Protein AF-A0A9D6Y323-F1 (afdb_monomer_lite)

Structure (mmCIF, N/CA/C/O backbone):
data_AF-A0A9D6Y323-F1
#
_entry.id   AF-A0A9D6Y323-F1
#
loop_
_atom_site.group_PDB
_atom_site.id
_atom_site.type_symbol
_atom_site.label_atom_id
_atom_site.label_alt_id
_atom_site.label_comp_id
_atom_site.label_asym_id
_atom_site.label_entity_id
_atom_site.label_seq_id
_atom_site.pdbx_PDB_ins_code
_atom_site.Cartn_x
_atom_site.Cartn_y
_atom_site.Cartn_z
_atom_site.occupancy
_atom_site.B_iso_or_equiv
_atom_site.auth_seq_id
_atom_site.auth_comp_id
_atom_site.auth_asym_id
_atom_site.auth_atom_id
_atom_site.pdbx_PDB_model_num
ATOM 1 N N . MET A 1 1 ? 22.301 11.863 -28.557 1.00 25.75 1 MET A N 1
ATOM 2 C CA . MET A 1 1 ? 21.795 11.618 -27.190 1.00 25.75 1 MET A CA 1
ATOM 3 C C . MET A 1 1 ? 20.327 11.286 -27.378 1.00 25.75 1 MET A C 1
ATOM 5 O O . MET A 1 1 ? 19.651 12.068 -28.030 1.00 25.75 1 MET A O 1
ATOM 9 N N . VAL A 1 2 ? 19.907 10.068 -27.040 1.00 24.12 2 VAL A N 1
ATOM 10 C CA . VAL A 1 2 ? 18.527 9.600 -27.244 1.00 24.12 2 VAL A CA 1
ATOM 11 C C . VAL A 1 2 ? 17.769 9.943 -25.969 1.00 24.12 2 VAL A C 1
ATOM 13 O O . VAL A 1 2 ? 18.097 9.396 -24.920 1.00 24.12 2 VAL A O 1
ATOM 16 N N . ASP A 1 3 ? 16.819 10.871 -26.052 1.00 24.31 3 ASP A N 1
ATOM 17 C CA . ASP A 1 3 ? 15.990 11.269 -24.916 1.00 24.31 3 ASP A CA 1
ATOM 18 C C . ASP A 1 3 ? 14.671 10.490 -24.970 1.00 24.31 3 ASP A C 1
ATOM 20 O O . ASP A 1 3 ? 13.847 10.680 -25.864 1.00 24.31 3 ASP A O 1
ATOM 24 N N . ALA A 1 4 ? 14.480 9.583 -24.014 1.00 27.77 4 ALA A N 1
ATOM 25 C CA . ALA A 1 4 ? 13.200 8.938 -23.756 1.00 27.77 4 ALA A CA 1
ATOM 26 C C . ALA A 1 4 ? 12.435 9.789 -22.732 1.00 27.77 4 ALA A C 1
ATOM 28 O O . ALA A 1 4 ? 12.880 9.945 -21.595 1.00 27.77 4 ALA A O 1
ATOM 29 N N . ILE A 1 5 ? 11.303 10.369 -23.133 1.00 28.22 5 ILE A N 1
ATOM 30 C CA . ILE A 1 5 ? 10.438 11.165 -22.252 1.00 28.22 5 ILE A CA 1
ATOM 31 C C . ILE A 1 5 ? 9.246 10.298 -21.861 1.00 28.22 5 ILE A C 1
ATOM 33 O O . ILE A 1 5 ? 8.573 9.726 -22.710 1.00 28.22 5 ILE A O 1
ATOM 37 N N . LEU A 1 6 ? 8.985 10.175 -20.563 1.00 30.20 6 LEU A N 1
ATOM 38 C CA . LEU A 1 6 ? 8.027 9.213 -20.029 1.00 30.20 6 LEU A CA 1
ATOM 39 C C . LEU A 1 6 ? 6.903 9.945 -19.312 1.00 30.20 6 LEU A C 1
ATOM 41 O O . LEU A 1 6 ? 7.150 10.755 -18.421 1.00 30.20 6 LEU A O 1
ATOM 45 N N . THR A 1 7 ? 5.665 9.651 -19.710 1.00 29.55 7 THR A N 1
ATOM 46 C CA . THR A 1 7 ? 4.469 10.216 -19.081 1.00 29.55 7 THR A CA 1
ATOM 47 C C . THR A 1 7 ? 3.709 9.083 -18.384 1.00 29.55 7 THR A C 1
ATOM 49 O O . THR A 1 7 ? 3.280 8.152 -19.069 1.00 29.55 7 THR A O 1
ATOM 52 N N . PRO A 1 8 ? 3.547 9.108 -17.048 1.00 30.03 8 PRO A N 1
ATOM 53 C CA . PRO A 1 8 ? 2.858 8.044 -16.323 1.00 30.03 8 PRO A CA 1
ATOM 54 C C . PRO A 1 8 ? 1.352 8.046 -16.629 1.00 30.03 8 PRO A C 1
ATOM 56 O O . PRO A 1 8 ? 0.705 9.097 -16.616 1.00 30.03 8 PRO A O 1
ATOM 59 N N . THR A 1 9 ? 0.779 6.866 -16.878 1.00 35.59 9 THR A N 1
ATOM 60 C CA . THR A 1 9 ? -0.675 6.660 -16.977 1.00 35.59 9 THR A CA 1
ATOM 61 C C . THR A 1 9 ? -1.248 6.136 -15.657 1.00 35.59 9 THR A C 1
ATOM 63 O O . THR A 1 9 ? -0.553 5.584 -14.815 1.00 35.59 9 THR A O 1
ATOM 66 N N . ARG A 1 10 ? -2.538 6.405 -15.431 1.00 31.86 10 ARG A N 1
ATOM 67 C CA . ARG A 1 10 ? -3.207 6.442 -14.116 1.00 31.86 10 ARG A CA 1
ATOM 68 C C . ARG A 1 10 ? -3.527 5.067 -13.494 1.00 31.86 10 ARG A C 1
ATOM 70 O O . ARG A 1 10 ? -4.306 5.023 -12.543 1.00 31.86 10 ARG A O 1
ATOM 77 N N . GLU A 1 11 ? -2.986 3.969 -14.019 1.00 38.59 11 GLU A N 1
ATOM 78 C CA . GLU A 1 11 ? -3.297 2.605 -13.568 1.00 38.59 11 GLU A CA 1
ATOM 79 C C . GLU A 1 11 ? -2.076 1.939 -12.908 1.00 38.59 11 GLU A C 1
ATOM 81 O O . GLU A 1 11 ? -1.018 1.871 -13.530 1.00 38.59 11 GLU A O 1
ATOM 86 N N . PRO A 1 12 ? -2.202 1.401 -11.676 1.00 46.50 12 PRO A N 1
ATOM 87 C CA . PRO A 1 12 ? -1.067 0.973 -10.844 1.00 46.50 12 PRO A CA 1
ATOM 88 C C . PRO A 1 12 ? -0.278 -0.228 -11.392 1.00 46.50 12 PRO A C 1
ATOM 90 O O . PRO A 1 12 ? 0.747 -0.593 -10.825 1.00 46.50 12 PRO A O 1
ATOM 93 N N . SER A 1 13 ? -0.755 -0.857 -12.468 1.00 48.03 13 SER A N 1
ATOM 94 C CA . SER A 1 13 ? -0.119 -1.999 -13.126 1.00 48.03 13 SER A CA 1
ATOM 95 C C . SER A 1 13 ? 0.320 -1.716 -14.560 1.00 48.03 13 SER A C 1
ATOM 97 O O . SER A 1 13 ? 0.963 -2.583 -15.142 1.00 48.03 13 SER A O 1
ATOM 99 N N . LEU A 1 14 ? -0.007 -0.556 -15.145 1.00 48.16 14 LEU A N 1
ATOM 100 C CA . LEU A 1 14 ? 0.329 -0.239 -16.532 1.00 48.16 14 LEU A CA 1
ATOM 101 C C . LEU A 1 14 ? 1.563 0.664 -16.580 1.00 48.16 14 LEU A C 1
ATOM 103 O O . LEU A 1 14 ? 1.552 1.802 -16.119 1.00 48.16 14 LEU A O 1
ATOM 107 N N . LEU A 1 15 ? 2.634 0.144 -17.168 1.00 52.97 15 LEU A N 1
ATOM 108 C CA . LEU A 1 15 ? 3.813 0.913 -17.536 1.00 52.97 15 LEU A CA 1
ATOM 109 C C . LEU A 1 15 ? 3.636 1.433 -18.953 1.00 52.97 15 LEU A C 1
ATOM 111 O O . LEU A 1 15 ? 3.199 0.688 -19.825 1.00 52.97 15 LEU A O 1
ATOM 115 N N . SER A 1 16 ? 4.008 2.683 -19.201 1.00 50.59 16 SER A N 1
ATOM 116 C CA . SER A 1 16 ? 4.093 3.254 -20.544 1.00 50.59 16 SER A CA 1
ATOM 117 C C . SER A 1 16 ? 5.398 4.018 -20.693 1.00 50.59 16 SER A C 1
ATOM 119 O O . SER A 1 16 ? 5.666 4.930 -19.911 1.00 50.59 16 SER A O 1
ATOM 121 N N . SER A 1 17 ? 6.195 3.664 -21.697 1.00 51.09 17 SER A N 1
ATOM 122 C CA . SER A 1 17 ? 7.399 4.374 -22.088 1.00 51.09 17 SER A CA 1
ATOM 123 C C . SER A 1 17 ? 7.287 4.974 -23.477 1.00 51.09 17 SER A C 1
ATOM 125 O O . SER A 1 17 ? 6.721 4.348 -24.360 1.00 51.09 17 SER A O 1
ATOM 127 N N . GLN A 1 18 ? 7.807 6.186 -23.688 1.00 50.34 18 GLN A N 1
ATOM 128 C CA . GLN A 1 18 ? 7.974 6.748 -25.022 1.00 50.34 18 GLN A CA 1
ATOM 129 C C . GLN A 1 18 ? 9.455 6.762 -25.373 1.00 50.34 18 GLN A C 1
ATOM 131 O O . GLN A 1 18 ? 10.288 7.293 -24.636 1.00 50.34 18 GLN A O 1
ATOM 136 N N . LEU A 1 19 ? 9.776 6.151 -26.505 1.00 54.44 19 LEU A N 1
ATOM 137 C CA . LEU A 1 19 ? 11.101 6.165 -27.095 1.00 54.44 19 LEU A CA 1
ATOM 138 C C . LEU A 1 19 ? 11.068 7.121 -28.278 1.00 54.44 19 LEU A C 1
ATOM 140 O O . LEU A 1 19 ? 10.236 6.972 -29.169 1.00 54.44 19 LEU A O 1
ATOM 144 N N . GLN A 1 20 ? 11.969 8.098 -28.284 1.00 55.34 20 GLN A N 1
ATOM 145 C CA . GLN A 1 20 ? 12.103 9.050 -29.377 1.00 55.34 20 GLN A CA 1
ATOM 146 C C . GLN A 1 20 ? 13.568 9.173 -29.784 1.00 55.34 20 GLN A C 1
ATOM 148 O O . GLN A 1 20 ? 14.470 9.123 -28.948 1.00 55.34 20 GLN A O 1
ATOM 153 N N . GLN A 1 21 ? 13.810 9.356 -31.079 1.00 54.78 21 GLN A N 1
ATOM 154 C CA . GLN A 1 21 ? 15.126 9.677 -31.610 1.00 54.78 21 GLN A CA 1
ATOM 155 C C . GLN A 1 21 ? 15.227 11.157 -31.998 1.00 54.78 21 GLN A C 1
ATOM 157 O O . GLN A 1 21 ? 14.279 11.752 -32.509 1.00 54.78 21 GLN A O 1
ATOM 162 N N . GLY A 1 22 ? 16.402 11.754 -31.784 1.00 48.44 22 GLY A N 1
ATOM 163 C CA . GLY A 1 22 ? 16.718 13.072 -32.331 1.00 48.44 22 GLY A CA 1
ATOM 164 C C . GLY A 1 22 ? 16.887 13.036 -33.861 1.00 48.44 22 GLY A C 1
ATOM 165 O O . GLY A 1 22 ? 17.268 12.002 -34.414 1.00 48.44 22 GLY A O 1
ATOM 166 N N . PRO A 1 23 ? 16.643 14.153 -34.565 1.00 50.31 23 PRO A N 1
ATOM 167 C CA . PRO A 1 23 ? 16.778 14.216 -36.019 1.00 50.31 23 PRO A CA 1
ATOM 168 C C . PRO A 1 23 ? 18.212 13.907 -36.489 1.00 50.31 23 PRO A C 1
ATOM 170 O O . PRO A 1 23 ? 19.180 14.403 -35.915 1.00 50.31 23 PRO A O 1
ATOM 173 N N . GLY A 1 24 ? 18.343 13.123 -37.569 1.00 58.00 24 GLY A N 1
ATOM 174 C CA . GLY A 1 24 ? 19.625 12.825 -38.230 1.00 58.00 24 GLY A CA 1
ATOM 175 C C . GLY A 1 24 ? 20.354 11.559 -37.761 1.00 58.00 24 GLY A C 1
ATOM 176 O O . GLY A 1 24 ? 21.493 11.338 -38.171 1.00 58.00 24 GLY A O 1
ATOM 177 N N . HIS A 1 25 ? 19.728 10.725 -36.930 1.00 61.88 25 HIS A N 1
ATOM 178 C CA . HIS A 1 25 ? 20.289 9.447 -36.488 1.00 61.88 25 HIS A CA 1
ATOM 179 C C . HIS A 1 25 ? 19.687 8.250 -37.262 1.00 61.88 25 HIS A C 1
ATOM 181 O O . HIS A 1 25 ? 18.531 8.321 -37.677 1.00 61.88 25 HIS A O 1
ATOM 187 N N . PRO A 1 26 ? 20.456 7.163 -37.487 1.00 67.12 26 PRO A N 1
ATOM 188 C CA . PRO A 1 26 ? 19.963 5.965 -38.171 1.00 67.12 26 PRO A CA 1
ATOM 189 C C . PRO A 1 26 ? 18.922 5.228 -37.315 1.00 67.12 26 PRO A C 1
ATOM 191 O O . PRO A 1 26 ? 19.047 5.230 -36.088 1.00 67.12 26 PRO A O 1
ATOM 194 N N . PRO A 1 27 ? 17.916 4.585 -37.929 1.00 72.25 27 PRO A N 1
ATOM 195 C CA . PRO A 1 27 ? 16.858 3.922 -37.184 1.00 72.25 27 PRO A CA 1
ATOM 196 C C . PRO A 1 27 ? 17.415 2.705 -36.443 1.00 72.25 27 PRO A C 1
ATOM 198 O O . PRO A 1 27 ? 18.395 2.099 -36.876 1.00 72.25 27 PRO A O 1
ATOM 201 N N . TYR A 1 28 ? 16.797 2.339 -35.326 1.00 73.00 28 TYR A N 1
ATOM 202 C CA . TYR A 1 28 ? 17.254 1.214 -34.511 1.00 73.00 28 TYR A CA 1
ATOM 203 C C . TYR A 1 28 ? 16.083 0.410 -33.965 1.00 73.00 28 TYR A C 1
ATOM 205 O O . TYR A 1 28 ? 14.996 0.935 -33.743 1.00 73.00 28 TYR A O 1
ATOM 213 N N . PHE A 1 29 ? 16.314 -0.875 -33.723 1.00 75.88 29 PHE A N 1
ATOM 214 C CA . PHE A 1 29 ? 15.375 -1.716 -33.003 1.00 75.88 29 PHE A CA 1
ATOM 215 C C . PHE A 1 29 ? 15.549 -1.533 -31.503 1.00 75.88 29 PHE A C 1
ATOM 217 O O . PHE A 1 29 ? 16.642 -1.755 -30.986 1.00 75.88 29 PHE A O 1
ATOM 224 N N . ALA A 1 30 ? 14.473 -1.159 -30.820 1.00 76.56 30 ALA A N 1
ATOM 225 C CA . ALA A 1 30 ? 14.375 -1.173 -29.368 1.00 76.56 30 ALA A CA 1
ATOM 226 C C . ALA A 1 30 ? 13.634 -2.425 -28.909 1.00 76.56 30 ALA A C 1
ATOM 228 O O . ALA A 1 30 ? 12.768 -2.932 -29.618 1.00 76.56 30 ALA A O 1
ATOM 229 N N . LEU A 1 31 ? 13.935 -2.908 -27.710 1.00 77.44 31 LEU A N 1
ATOM 230 C CA . LEU A 1 31 ? 13.141 -3.962 -27.091 1.00 77.44 31 LEU A CA 1
ATOM 231 C C . LEU A 1 31 ? 11.715 -3.469 -26.795 1.00 77.44 31 LEU A C 1
ATOM 233 O O . LEU A 1 31 ? 11.486 -2.308 -26.461 1.00 77.44 31 LEU A O 1
ATOM 237 N N . VAL A 1 32 ? 10.739 -4.365 -26.900 1.00 77.00 32 VAL A N 1
ATOM 238 C CA . VAL A 1 32 ? 9.407 -4.136 -26.335 1.00 77.00 32 VAL A CA 1
ATOM 239 C C . VAL A 1 32 ? 9.490 -4.427 -24.831 1.00 77.00 32 VAL A C 1
ATOM 241 O O . VAL A 1 32 ? 10.127 -5.409 -24.430 1.00 77.00 32 VAL A O 1
ATOM 244 N N . PRO A 1 33 ? 8.928 -3.575 -23.957 1.00 74.62 33 PRO A N 1
ATOM 245 C CA . PRO A 1 33 ? 8.889 -3.840 -22.534 1.00 74.62 33 PRO A CA 1
ATOM 246 C C . PRO A 1 33 ? 8.022 -5.063 -22.237 1.00 74.62 33 PRO A C 1
ATOM 248 O O . PRO A 1 33 ? 6.915 -5.227 -22.738 1.00 74.62 33 PRO A O 1
ATOM 251 N N . THR A 1 34 ? 8.556 -5.916 -21.381 1.00 75.50 34 THR A N 1
ATOM 252 C CA . THR A 1 34 ? 7.961 -7.132 -20.843 1.00 75.50 34 THR A CA 1
ATOM 253 C C . THR A 1 34 ? 8.314 -7.194 -19.354 1.00 75.50 34 THR A C 1
ATOM 255 O O . THR A 1 34 ? 9.238 -6.512 -18.908 1.00 75.50 34 THR A O 1
ATOM 258 N N . PRO A 1 35 ? 7.651 -8.049 -18.566 1.00 73.38 35 PRO A N 1
ATOM 259 C CA . PRO A 1 35 ? 8.111 -8.412 -17.227 1.00 73.38 35 PRO A CA 1
ATOM 260 C C . PRO A 1 35 ? 9.612 -8.740 -17.087 1.00 73.38 35 PRO A C 1
ATOM 262 O O . PRO A 1 35 ? 10.162 -8.603 -16.004 1.00 73.38 35 PRO A O 1
ATOM 265 N N . TYR A 1 36 ? 10.290 -9.180 -18.148 1.00 75.75 36 TYR A N 1
ATOM 266 C CA . TYR A 1 36 ? 11.656 -9.710 -18.073 1.00 75.75 36 TYR A CA 1
ATOM 267 C C . TYR A 1 36 ? 12.752 -8.696 -18.434 1.00 75.75 36 TYR A C 1
ATOM 269 O O . TYR A 1 36 ? 13.933 -9.007 -18.373 1.00 75.75 36 TYR A O 1
ATOM 277 N N . ASN A 1 37 ? 12.397 -7.481 -18.842 1.00 75.12 37 ASN A N 1
ATOM 278 C CA . ASN A 1 37 ? 13.351 -6.402 -19.143 1.00 75.12 37 ASN A CA 1
ATOM 279 C C . ASN A 1 37 ? 12.976 -5.099 -18.426 1.00 75.12 37 ASN A C 1
ATOM 281 O O . ASN A 1 37 ? 13.261 -3.999 -18.902 1.00 75.12 37 ASN A O 1
ATOM 285 N N . VAL A 1 38 ? 12.342 -5.248 -17.262 1.00 78.25 38 VAL A N 1
ATOM 286 C CA . VAL A 1 38 ? 12.050 -4.176 -16.315 1.00 78.25 38 VAL A CA 1
ATOM 287 C C . VAL A 1 38 ? 12.717 -4.523 -14.989 1.00 78.25 38 VAL A C 1
ATOM 289 O O . VAL A 1 38 ? 12.508 -5.609 -14.447 1.00 78.25 38 VAL A O 1
ATOM 292 N N . LEU A 1 39 ? 13.515 -3.596 -14.472 1.00 79.88 39 LEU A N 1
ATOM 293 C CA . LEU A 1 39 ? 14.007 -3.632 -13.103 1.00 79.88 39 LEU A CA 1
ATOM 294 C C . LEU A 1 39 ? 12.961 -2.966 -12.217 1.00 79.88 39 LEU A C 1
ATOM 296 O O . LEU A 1 39 ? 12.430 -1.907 -12.556 1.00 79.88 39 LEU A O 1
ATOM 300 N N . VAL A 1 40 ? 12.650 -3.603 -11.095 1.00 79.31 40 VAL A N 1
ATOM 301 C CA . VAL A 1 40 ? 11.662 -3.114 -10.134 1.00 79.31 40 VAL A CA 1
ATOM 302 C C . VAL A 1 40 ? 12.368 -2.876 -8.812 1.00 79.31 40 VAL A C 1
ATOM 304 O O . VAL A 1 40 ? 13.021 -3.784 -8.300 1.00 79.31 40 VAL A O 1
ATOM 307 N N . SER A 1 41 ? 12.211 -1.689 -8.240 1.00 85.06 41 SER A N 1
ATOM 308 C CA . SER A 1 41 ? 12.587 -1.383 -6.864 1.00 85.06 41 SER A CA 1
ATOM 309 C C . SER A 1 41 ? 11.375 -0.884 -6.081 1.00 85.06 41 SER A C 1
ATOM 311 O O . SER A 1 41 ? 10.519 -0.163 -6.589 1.00 85.06 41 SER A O 1
ATOM 313 N N . VAL A 1 42 ? 11.287 -1.286 -4.817 1.00 82.50 42 VAL A N 1
ATOM 314 C CA . VAL A 1 42 ? 10.252 -0.848 -3.878 1.00 82.50 42 VAL A CA 1
ATOM 315 C C . VAL A 1 42 ? 10.958 -0.271 -2.664 1.00 82.50 42 VAL A C 1
ATOM 317 O O . VAL A 1 42 ? 11.760 -0.957 -2.036 1.00 82.50 42 VAL A O 1
ATOM 320 N N . ASP A 1 43 ? 10.715 1.007 -2.378 1.00 86.00 43 ASP A N 1
ATOM 321 C CA . ASP A 1 43 ? 11.408 1.797 -1.350 1.00 86.00 43 ASP A CA 1
ATOM 322 C C . ASP A 1 43 ? 12.943 1.691 -1.440 1.00 86.00 43 ASP A C 1
ATOM 324 O O . ASP A 1 43 ? 13.646 1.560 -0.437 1.00 86.00 43 ASP A O 1
ATOM 328 N N . GLY A 1 44 ? 13.473 1.698 -2.667 1.00 84.88 44 GLY A N 1
ATOM 329 C CA . GLY A 1 44 ? 14.906 1.560 -2.942 1.00 84.88 44 GLY A CA 1
ATOM 330 C C . GLY A 1 44 ? 15.456 0.133 -2.814 1.00 84.88 44 GLY A C 1
ATOM 331 O O . GLY A 1 44 ? 16.649 -0.079 -3.021 1.00 84.88 44 GLY A O 1
ATOM 332 N N . VAL A 1 45 ? 14.616 -0.861 -2.506 1.00 84.38 45 VAL A N 1
ATOM 333 C CA . VAL A 1 45 ? 15.004 -2.277 -2.464 1.00 84.38 45 VAL A CA 1
ATOM 334 C C . VAL A 1 45 ? 14.684 -2.933 -3.801 1.00 84.38 45 VAL A C 1
ATOM 336 O O . VAL A 1 45 ? 13.515 -3.060 -4.167 1.00 84.38 45 VAL A O 1
ATOM 339 N N . ALA A 1 46 ? 15.716 -3.377 -4.519 1.00 84.19 46 ALA A N 1
ATOM 340 C CA . ALA A 1 46 ? 15.560 -4.114 -5.770 1.00 84.19 46 ALA A CA 1
ATOM 341 C C . ALA A 1 46 ? 14.797 -5.434 -5.555 1.00 84.19 46 ALA A C 1
ATOM 343 O O . ALA A 1 46 ? 15.054 -6.174 -4.602 1.00 84.19 46 ALA A O 1
ATOM 344 N N . GLY A 1 47 ? 13.838 -5.705 -6.437 1.00 73.94 47 GLY A N 1
ATOM 345 C CA . GLY A 1 47 ? 13.091 -6.955 -6.496 1.00 73.94 47 GLY A CA 1
ATOM 346 C C . GLY A 1 47 ? 13.936 -8.076 -7.093 1.00 73.94 47 GLY A C 1
ATOM 347 O O . GLY A 1 47 ? 15.056 -7.860 -7.548 1.00 73.94 47 GLY A O 1
ATOM 348 N N . ALA A 1 48 ? 13.402 -9.297 -7.099 1.00 70.00 48 ALA A N 1
ATOM 349 C CA . ALA A 1 48 ? 14.103 -10.416 -7.722 1.00 70.00 48 ALA A CA 1
ATOM 350 C C . ALA A 1 48 ? 14.310 -10.168 -9.228 1.00 70.00 48 ALA A C 1
ATOM 352 O O . ALA A 1 48 ? 13.338 -9.961 -9.957 1.00 70.00 48 ALA A O 1
ATOM 353 N N . ASP A 1 49 ? 15.559 -10.235 -9.694 1.00 64.38 49 ASP A N 1
ATOM 354 C CA . ASP A 1 49 ? 15.874 -10.116 -11.117 1.00 64.38 49 ASP A CA 1
ATOM 355 C C . ASP A 1 49 ? 15.143 -11.197 -11.917 1.00 64.38 49 ASP A C 1
ATOM 357 O O . ASP A 1 49 ? 15.216 -12.393 -11.615 1.00 64.38 49 ASP A O 1
ATOM 361 N N . ARG A 1 50 ? 14.453 -10.776 -12.977 1.00 66.56 50 ARG A N 1
ATOM 362 C CA . ARG A 1 50 ? 13.855 -11.686 -13.953 1.00 66.56 50 ARG A CA 1
ATOM 363 C C . ARG A 1 50 ? 14.585 -11.528 -15.265 1.00 66.56 50 ARG A C 1
ATOM 365 O O . ARG A 1 50 ? 14.364 -10.571 -15.990 1.00 66.56 50 ARG A O 1
ATOM 372 N N . VAL A 1 51 ? 15.485 -12.464 -15.539 1.00 58.38 51 VAL A N 1
ATOM 373 C CA . VAL A 1 51 ? 16.255 -12.491 -16.784 1.00 58.38 51 VAL A CA 1
ATOM 374 C C . VAL A 1 51 ? 15.348 -12.997 -17.913 1.00 58.38 51 VAL A C 1
ATOM 376 O O . VAL A 1 51 ? 14.637 -13.983 -17.701 1.00 58.38 51 VAL A O 1
ATOM 379 N N . PRO A 1 52 ? 15.360 -12.379 -19.108 1.00 56.84 52 PRO A N 1
ATOM 380 C CA . PRO A 1 52 ? 14.688 -12.937 -20.277 1.00 56.84 52 PRO A CA 1
ATOM 381 C C . PRO A 1 52 ? 15.191 -14.358 -20.548 1.00 56.84 52 PRO A C 1
ATOM 383 O O . PRO A 1 52 ? 16.393 -14.576 -20.693 1.00 56.84 52 PRO A O 1
ATOM 386 N N . GLU A 1 53 ? 14.282 -15.333 -20.627 1.00 51.78 53 GLU A N 1
ATOM 387 C CA . GLU A 1 53 ? 14.644 -16.751 -20.807 1.00 51.78 53 GLU A CA 1
ATOM 388 C C . GLU A 1 53 ? 15.254 -17.056 -22.190 1.00 51.78 53 GLU A C 1
ATOM 390 O O . GLU A 1 53 ? 15.853 -18.112 -22.393 1.00 51.78 53 GLU A O 1
ATOM 395 N N . ALA A 1 54 ? 15.138 -16.130 -23.145 1.00 51.50 54 ALA A N 1
ATOM 396 C CA . ALA A 1 54 ? 15.720 -16.237 -24.475 1.00 51.50 54 ALA A CA 1
ATOM 397 C C . ALA A 1 54 ? 16.076 -14.847 -25.035 1.00 51.50 54 ALA A C 1
ATOM 399 O O . ALA A 1 54 ? 15.442 -13.855 -24.661 1.00 51.50 54 ALA A O 1
ATOM 400 N N . PRO A 1 55 ? 17.068 -14.748 -25.944 1.00 59.16 55 PRO A N 1
ATOM 401 C CA . PRO A 1 55 ? 17.337 -13.502 -26.647 1.00 59.16 55 PRO A CA 1
ATOM 402 C C . PRO A 1 55 ? 16.103 -13.075 -27.463 1.00 59.16 55 PRO A C 1
ATOM 404 O O . PRO A 1 55 ? 15.414 -13.939 -28.008 1.00 59.16 55 PRO A O 1
ATOM 407 N N . PRO A 1 56 ? 15.824 -11.767 -27.584 1.00 63.03 56 PRO A N 1
ATOM 408 C CA . PRO A 1 56 ? 14.740 -11.267 -28.424 1.00 63.03 56 PRO A CA 1
ATOM 409 C C . PRO A 1 56 ? 15.017 -11.598 -29.896 1.00 63.03 56 PRO A C 1
ATOM 411 O O . PRO A 1 56 ? 16.083 -11.276 -30.428 1.00 63.03 56 PRO A O 1
ATOM 414 N N . LEU A 1 57 ? 14.067 -12.253 -30.566 1.00 61.12 57 LEU A N 1
ATOM 415 C CA . LEU A 1 57 ? 14.242 -12.745 -31.942 1.00 61.12 57 LEU A CA 1
ATOM 416 C C . LEU A 1 57 ? 13.146 -12.265 -32.897 1.00 61.12 57 LEU A C 1
ATOM 418 O O . LEU A 1 57 ? 13.337 -12.308 -34.115 1.00 61.12 57 LEU A O 1
ATOM 422 N N . ARG A 1 58 ? 11.999 -11.814 -32.380 1.00 61.91 58 ARG A N 1
ATOM 423 C CA . ARG A 1 58 ? 10.856 -11.378 -33.189 1.00 61.91 58 ARG A CA 1
ATOM 424 C C . ARG A 1 58 ? 10.910 -9.867 -33.368 1.00 61.91 58 ARG A C 1
ATOM 426 O O . ARG A 1 58 ? 11.037 -9.133 -32.400 1.00 61.91 58 ARG A O 1
ATOM 433 N N . ILE A 1 59 ? 10.807 -9.394 -34.602 1.00 62.31 59 ILE A N 1
ATOM 434 C CA . ILE A 1 59 ? 10.973 -7.977 -34.936 1.00 62.31 59 ILE A CA 1
ATOM 435 C C . ILE A 1 59 ? 9.677 -7.436 -35.541 1.00 62.31 59 ILE A C 1
ATOM 437 O O . ILE A 1 59 ? 9.093 -8.081 -36.411 1.00 62.31 59 ILE A O 1
ATOM 441 N N . SER A 1 60 ? 9.224 -6.267 -35.092 1.00 59.25 60 SER A N 1
ATOM 442 C CA . SER A 1 60 ? 8.131 -5.527 -35.712 1.00 59.25 60 SER A CA 1
ATOM 443 C C . SER A 1 60 ? 8.690 -4.854 -36.961 1.00 59.25 60 SER A C 1
ATOM 445 O O . SER A 1 60 ? 9.705 -4.167 -36.912 1.00 59.25 60 SER A O 1
ATOM 447 N N . TRP A 1 61 ? 8.072 -5.107 -38.110 1.00 57.06 61 TRP A N 1
ATOM 448 C CA . TRP A 1 61 ? 8.473 -4.491 -39.381 1.00 57.06 61 TRP A CA 1
ATOM 449 C C . TRP A 1 61 ? 7.348 -3.643 -39.968 1.00 57.06 61 TRP A C 1
ATOM 451 O O . TRP A 1 61 ? 7.346 -3.377 -41.170 1.00 57.06 61 TRP A O 1
ATOM 461 N N . GLU A 1 62 ? 6.362 -3.248 -39.155 1.00 51.06 62 GLU A N 1
ATOM 462 C CA . GLU A 1 62 ? 5.409 -2.243 -39.614 1.00 51.06 62 GLU A CA 1
ATOM 463 C C . GLU A 1 62 ? 6.181 -0.968 -39.938 1.00 51.06 62 GLU A C 1
ATOM 465 O O . GLU A 1 62 ? 6.992 -0.480 -39.152 1.00 51.06 62 GLU A O 1
ATOM 470 N N . SER A 1 63 ? 6.006 -0.493 -41.169 1.00 51.78 63 SER A N 1
ATOM 471 C CA . SER A 1 63 ? 6.712 0.662 -41.696 1.00 51.78 63 SER A CA 1
ATOM 472 C C . SER A 1 63 ? 6.152 1.935 -41.064 1.00 51.78 63 SER A C 1
ATOM 474 O O . SER A 1 63 ? 5.333 2.622 -41.672 1.00 51.78 63 SER A O 1
ATOM 476 N N . GLU A 1 64 ? 6.609 2.258 -39.858 1.00 54.81 64 GLU A N 1
ATOM 477 C CA . GLU A 1 64 ? 6.458 3.597 -39.273 1.00 54.81 64 GLU A CA 1
ATOM 478 C C . GLU A 1 64 ? 7.497 4.582 -39.837 1.00 54.81 64 GLU A C 1
ATOM 480 O O . GLU A 1 64 ? 7.403 5.783 -39.607 1.00 54.81 64 GLU A O 1
ATOM 485 N N . CYS A 1 65 ? 8.460 4.086 -40.626 1.00 63.31 65 CYS A N 1
ATOM 486 C CA . CYS A 1 65 ? 9.589 4.846 -41.161 1.00 63.31 65 CYS A CA 1
ATOM 487 C C . CYS A 1 65 ? 9.512 4.911 -42.695 1.00 63.31 65 CYS A C 1
ATOM 489 O O . CYS A 1 65 ? 9.996 4.002 -43.375 1.00 63.31 65 CYS A O 1
ATOM 491 N N . PRO A 1 66 ? 8.920 5.971 -43.278 1.00 63.91 66 PRO A N 1
ATOM 492 C CA . PRO A 1 66 ? 8.633 6.038 -44.715 1.00 63.91 66 PRO A CA 1
ATOM 493 C C . PRO A 1 66 ? 9.874 6.006 -45.619 1.00 63.91 66 PRO A C 1
ATOM 495 O O . PRO A 1 66 ? 9.767 5.722 -46.809 1.00 63.91 66 PRO A O 1
ATOM 498 N N . TRP A 1 67 ? 11.042 6.339 -45.068 1.00 67.31 67 TRP A N 1
ATOM 499 C CA . TRP A 1 67 ? 12.309 6.508 -45.782 1.00 67.31 67 TRP A CA 1
ATOM 500 C C . TRP A 1 67 ? 13.266 5.313 -45.645 1.00 67.31 67 TRP A C 1
ATOM 502 O O . TRP A 1 67 ? 14.324 5.314 -46.275 1.00 67.31 67 TRP A O 1
ATOM 512 N N . TYR A 1 68 ? 12.921 4.296 -44.849 1.00 63.38 68 TYR A N 1
ATOM 513 C CA . TYR A 1 68 ? 13.760 3.113 -44.648 1.00 63.38 68 TYR A CA 1
ATOM 514 C C . TYR A 1 68 ? 13.368 1.997 -45.640 1.00 63.38 68 TYR A C 1
ATOM 516 O O . TYR A 1 68 ? 12.171 1.766 -45.840 1.00 63.38 68 TYR A O 1
ATOM 524 N N . PRO A 1 69 ? 14.326 1.317 -46.308 1.00 58.72 69 PRO A N 1
ATOM 525 C CA . PRO A 1 69 ? 14.023 0.364 -47.374 1.00 58.72 69 PRO A CA 1
ATOM 526 C C . PRO A 1 69 ? 13.119 -0.773 -46.883 1.00 58.72 69 PRO A C 1
ATOM 528 O O . PRO A 1 69 ? 13.477 -1.565 -46.012 1.00 58.72 69 PRO A O 1
ATOM 531 N N . THR A 1 70 ? 11.935 -0.876 -47.485 1.00 53.69 70 THR A N 1
ATOM 532 C CA . THR A 1 70 ? 10.962 -1.923 -47.184 1.00 53.69 70 THR A CA 1
ATOM 533 C C . THR A 1 70 ? 11.379 -3.228 -47.862 1.00 53.69 70 THR A C 1
ATOM 535 O O . THR A 1 70 ? 11.295 -3.392 -49.077 1.00 53.69 70 THR A O 1
ATOM 538 N N . SER A 1 71 ? 11.821 -4.211 -47.079 1.00 49.50 71 SER A N 1
ATOM 539 C CA . SER A 1 71 ? 11.725 -5.606 -47.525 1.00 49.50 71 SER A CA 1
ATOM 540 C C . SER A 1 71 ? 10.272 -6.070 -47.355 1.00 49.50 71 SER A C 1
ATOM 542 O O . SER A 1 71 ? 9.659 -5.737 -46.342 1.00 49.50 71 SER A O 1
ATOM 544 N N . PRO A 1 72 ? 9.692 -6.854 -48.282 1.00 43.38 72 PRO A N 1
ATOM 545 C CA . PRO A 1 72 ? 8.304 -7.291 -48.179 1.00 43.38 72 PRO A CA 1
ATOM 546 C C . PRO A 1 72 ? 8.193 -8.352 -47.081 1.00 43.38 72 PRO A C 1
ATOM 548 O O . PRO A 1 72 ? 8.390 -9.541 -47.332 1.00 43.38 72 PRO A O 1
ATOM 551 N N . ARG A 1 73 ? 7.944 -7.946 -45.834 1.00 54.28 73 ARG A N 1
ATOM 552 C CA . ARG A 1 73 ? 7.748 -8.871 -44.712 1.00 54.28 73 ARG A CA 1
ATOM 553 C C . ARG A 1 73 ? 6.564 -8.422 -43.868 1.00 54.28 73 ARG A C 1
ATOM 555 O O . ARG A 1 73 ? 6.400 -7.247 -43.572 1.00 54.28 73 ARG A O 1
ATOM 562 N N . LYS A 1 74 ? 5.704 -9.392 -43.564 1.00 48.75 74 LYS A N 1
ATOM 563 C CA . LYS A 1 74 ? 4.425 -9.211 -42.875 1.00 48.75 74 LYS A CA 1
ATOM 564 C C . LYS A 1 74 ? 4.659 -8.737 -41.427 1.00 48.75 74 LYS A C 1
ATOM 566 O O . LYS A 1 74 ? 5.600 -9.238 -40.806 1.00 48.75 74 LYS A O 1
ATOM 571 N N . PRO A 1 75 ? 3.803 -7.852 -40.883 1.00 52.34 75 PRO A N 1
ATOM 572 C CA . PRO A 1 75 ? 3.773 -7.540 -39.456 1.00 52.34 75 PRO A CA 1
ATOM 573 C C . PRO A 1 75 ? 3.730 -8.813 -38.611 1.00 52.34 75 PRO A C 1
ATOM 575 O O . PRO A 1 75 ? 3.038 -9.776 -38.957 1.00 52.34 75 PRO A O 1
ATOM 578 N N . LEU A 1 76 ? 4.498 -8.829 -37.526 1.00 57.91 76 LEU A N 1
ATOM 579 C CA . LEU A 1 76 ? 4.436 -9.879 -36.518 1.00 57.91 76 LEU A CA 1
ATOM 580 C C . LEU A 1 76 ? 3.441 -9.443 -35.445 1.00 57.91 76 LEU A C 1
ATOM 582 O O . LEU A 1 76 ? 3.600 -8.374 -34.872 1.00 57.91 76 LEU A O 1
ATOM 586 N N . ASP A 1 77 ? 2.466 -10.300 -35.140 1.00 54.16 77 ASP A N 1
ATOM 587 C CA . ASP A 1 77 ? 1.393 -10.007 -34.175 1.00 54.16 77 ASP A CA 1
ATOM 588 C C . ASP A 1 77 ? 1.905 -9.784 -32.731 1.00 54.16 77 ASP A C 1
ATOM 590 O O . ASP A 1 77 ? 1.170 -9.316 -31.866 1.00 54.16 77 ASP A O 1
ATOM 594 N N . SER A 1 78 ? 3.158 -10.156 -32.430 1.00 60.47 78 SER A N 1
ATOM 595 C CA . SER A 1 78 ? 3.811 -9.942 -31.125 1.00 60.47 78 SER A CA 1
ATOM 596 C C . SER A 1 78 ? 5.339 -9.925 -31.285 1.00 60.47 78 SER A C 1
ATOM 598 O O . SER A 1 78 ? 5.980 -10.979 -31.182 1.00 60.47 78 SER A O 1
ATOM 600 N N . PRO A 1 79 ? 5.927 -8.776 -31.640 1.00 70.25 79 PRO A N 1
ATOM 601 C CA . PRO A 1 79 ? 7.365 -8.635 -31.807 1.00 70.25 79 PRO A CA 1
ATOM 602 C C . PRO A 1 79 ? 8.062 -8.370 -30.463 1.00 70.25 79 PRO A C 1
ATOM 604 O O . PRO A 1 79 ? 7.519 -7.682 -29.605 1.00 70.25 79 PRO A O 1
ATOM 607 N N . ASP A 1 80 ? 9.280 -8.884 -30.299 1.00 72.50 80 ASP A N 1
ATOM 608 C CA . ASP A 1 80 ? 10.156 -8.607 -29.151 1.00 72.50 80 ASP A CA 1
ATOM 609 C C . ASP A 1 80 ? 10.917 -7.282 -29.332 1.00 72.50 80 ASP A C 1
ATOM 611 O O . ASP A 1 80 ? 11.413 -6.705 -28.368 1.00 72.50 80 ASP A O 1
ATOM 615 N N . LEU A 1 81 ? 11.039 -6.819 -30.581 1.00 75.56 81 LEU A N 1
ATOM 616 C CA . LEU A 1 81 ? 11.757 -5.618 -30.992 1.00 75.56 81 LEU A CA 1
ATOM 617 C C . LEU A 1 81 ? 10.854 -4.711 -31.836 1.00 75.56 81 LEU A C 1
ATOM 619 O O . LEU A 1 81 ? 10.187 -5.204 -32.742 1.00 75.56 81 LEU A O 1
ATOM 623 N N . VAL A 1 82 ? 10.880 -3.402 -31.600 1.00 76.50 82 VAL A N 1
ATOM 624 C CA . VAL A 1 82 ? 10.157 -2.380 -32.373 1.00 76.50 82 VAL A CA 1
ATOM 625 C C . VAL A 1 82 ? 11.129 -1.440 -33.078 1.00 76.50 82 VAL A C 1
ATOM 627 O O . VAL A 1 82 ? 12.163 -1.085 -32.512 1.00 76.50 82 VAL A O 1
ATOM 630 N N . LEU A 1 83 ? 10.827 -1.053 -34.318 1.00 77.00 83 LEU A N 1
ATOM 631 C CA . LEU A 1 83 ? 11.643 -0.089 -35.058 1.00 77.00 83 LEU A CA 1
ATOM 632 C C . LEU A 1 83 ? 11.386 1.333 -34.541 1.00 77.00 83 LEU A C 1
ATOM 634 O O . LEU A 1 83 ? 10.252 1.798 -34.568 1.00 77.00 83 LEU A O 1
ATOM 638 N N . ILE A 1 84 ? 12.437 2.025 -34.103 1.00 75.88 84 ILE A N 1
ATOM 639 C CA . ILE A 1 84 ? 12.401 3.430 -33.690 1.00 75.88 84 ILE A CA 1
ATOM 640 C C . ILE A 1 84 ? 13.055 4.293 -34.768 1.00 75.88 84 ILE A C 1
ATOM 642 O O . ILE A 1 84 ? 14.185 4.031 -35.191 1.00 75.88 84 ILE A O 1
ATOM 646 N N . CYS A 1 85 ? 12.337 5.335 -35.177 1.00 74.25 85 CYS A N 1
ATOM 647 C CA . CYS A 1 85 ? 12.759 6.313 -36.177 1.00 74.25 85 CYS A CA 1
ATOM 648 C C . CYS A 1 85 ? 12.620 7.729 -35.606 1.00 74.25 85 CYS A C 1
ATOM 650 O O . CYS A 1 85 ? 12.941 7.966 -34.446 1.00 74.25 85 CYS A O 1
ATOM 652 N N . ASP A 1 86 ? 12.147 8.686 -36.399 1.00 70.94 86 ASP A N 1
ATOM 653 C CA . ASP A 1 86 ? 12.010 10.092 -36.020 1.00 70.94 86 ASP A CA 1
ATOM 654 C C . ASP A 1 86 ? 10.754 10.395 -35.187 1.00 70.94 86 ASP A C 1
ATOM 656 O O . ASP A 1 86 ? 10.698 11.423 -34.508 1.00 70.94 86 ASP A O 1
ATOM 660 N N . GLN A 1 87 ? 9.757 9.507 -35.218 1.00 68.62 87 GLN A N 1
ATOM 661 C CA . GLN A 1 87 ? 8.532 9.659 -34.438 1.00 68.62 87 GLN A CA 1
ATOM 662 C C . GLN A 1 87 ? 8.646 8.977 -33.066 1.00 68.62 87 GLN A C 1
ATOM 664 O O . GLN A 1 87 ? 9.211 7.886 -32.969 1.00 68.62 87 GLN A O 1
ATOM 669 N N . PRO A 1 88 ? 8.102 9.591 -31.998 1.00 67.38 88 PRO A N 1
ATOM 670 C CA . PRO A 1 88 ? 8.012 8.942 -30.699 1.00 67.38 88 PRO A CA 1
ATOM 671 C C . PRO A 1 88 ? 7.110 7.705 -30.762 1.00 67.38 88 PRO A C 1
ATOM 673 O O . PRO A 1 88 ? 5.949 7.803 -31.160 1.00 67.38 88 PRO A O 1
ATOM 676 N N . VAL A 1 89 ? 7.609 6.567 -30.285 1.00 68.56 89 VAL A N 1
ATOM 677 C CA . VAL A 1 89 ? 6.830 5.330 -30.133 1.00 68.56 89 VAL A CA 1
ATOM 678 C C . VAL A 1 89 ? 6.516 5.123 -28.660 1.00 68.56 89 VAL A C 1
ATOM 680 O O . VAL A 1 89 ? 7.421 5.169 -27.828 1.00 68.56 89 VAL A O 1
ATOM 683 N N . THR A 1 90 ? 5.243 4.886 -28.327 1.00 71.50 90 THR A N 1
ATOM 684 C CA . THR A 1 90 ? 4.825 4.552 -26.956 1.00 71.50 90 THR A CA 1
ATOM 685 C C . THR A 1 90 ? 4.678 3.043 -26.796 1.00 71.50 90 THR A C 1
ATOM 687 O O . THR A 1 90 ? 3.893 2.421 -27.506 1.00 71.50 90 THR A O 1
ATOM 690 N N . LEU A 1 91 ? 5.399 2.461 -25.845 1.00 71.69 91 LEU A N 1
ATOM 691 C CA . LEU A 1 91 ? 5.389 1.044 -25.517 1.00 71.69 91 LEU A CA 1
ATOM 692 C C . LEU A 1 91 ? 4.892 0.836 -24.093 1.00 71.69 91 LEU A C 1
ATOM 694 O O . LEU A 1 91 ? 5.236 1.603 -23.202 1.00 71.69 91 LEU A O 1
ATOM 698 N N . SER A 1 92 ? 4.125 -0.221 -23.852 1.00 70.62 92 SER A N 1
ATOM 699 C CA . SER A 1 92 ? 3.548 -0.480 -22.536 1.00 70.62 92 SER A CA 1
ATOM 700 C C . SER A 1 92 ? 3.669 -1.932 -22.115 1.00 70.62 92 SER A C 1
ATOM 702 O O . SER A 1 92 ? 3.627 -2.827 -22.951 1.00 70.62 92 SER A O 1
ATOM 704 N N . THR A 1 93 ? 3.779 -2.164 -20.807 1.00 71.88 93 THR A N 1
ATOM 705 C CA . THR A 1 93 ? 3.751 -3.509 -20.220 1.00 71.88 93 THR A CA 1
ATOM 706 C C . THR A 1 93 ? 3.001 -3.511 -18.895 1.00 71.88 93 THR A C 1
ATOM 708 O O . THR A 1 93 ? 2.844 -2.464 -18.267 1.00 71.88 93 THR A O 1
ATOM 711 N N . GLN A 1 94 ? 2.544 -4.686 -18.465 1.00 71.12 94 GLN A N 1
ATOM 712 C CA . GLN A 1 94 ? 1.973 -4.883 -17.139 1.00 71.12 94 GLN A CA 1
ATOM 713 C C . GLN A 1 94 ? 2.912 -5.694 -16.252 1.00 71.12 94 GLN A C 1
ATOM 715 O O . GLN A 1 94 ? 3.474 -6.700 -16.685 1.00 71.12 94 GLN A O 1
ATOM 720 N N . VAL A 1 95 ? 3.070 -5.253 -15.003 1.00 71.75 95 VAL A N 1
ATOM 721 C CA . VAL A 1 95 ? 3.924 -5.906 -14.002 1.00 71.75 95 VAL A CA 1
ATOM 722 C C . VAL A 1 95 ? 3.074 -6.288 -12.796 1.00 71.75 95 VAL A C 1
ATOM 724 O O . VAL A 1 95 ? 2.414 -5.448 -12.189 1.00 71.75 95 VAL A O 1
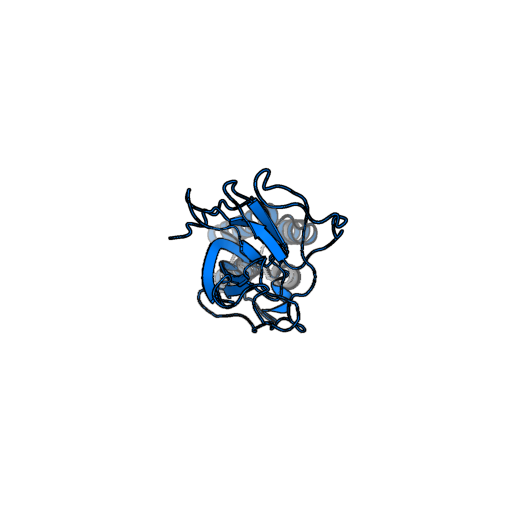ATOM 727 N N . ASP A 1 96 ? 3.099 -7.571 -12.444 1.00 72.50 96 ASP A N 1
ATOM 728 C CA . ASP A 1 96 ? 2.459 -8.104 -11.241 1.00 72.50 96 ASP A CA 1
ATOM 729 C C . ASP A 1 96 ? 3.466 -8.150 -10.089 1.00 72.50 96 ASP A C 1
ATOM 731 O O . ASP A 1 96 ? 4.187 -9.128 -9.929 1.00 72.50 96 ASP A O 1
ATOM 735 N N . LEU A 1 97 ? 3.512 -7.110 -9.258 1.00 72.44 97 LEU A N 1
ATOM 736 C CA . LEU A 1 97 ? 4.515 -6.966 -8.193 1.00 72.44 97 LEU A CA 1
ATOM 737 C C . LEU A 1 97 ? 4.607 -8.162 -7.227 1.00 72.44 97 LEU A C 1
ATOM 739 O O . LEU A 1 97 ? 5.673 -8.387 -6.652 1.00 72.44 97 LEU A O 1
ATOM 743 N N . THR A 1 98 ? 3.549 -8.967 -7.084 1.00 68.06 98 THR A N 1
ATOM 744 C CA . THR A 1 98 ? 3.562 -10.170 -6.227 1.00 68.06 98 THR A CA 1
ATOM 745 C C . THR A 1 98 ? 4.541 -11.243 -6.713 1.00 68.06 98 THR A C 1
ATOM 747 O O . THR A 1 98 ? 4.985 -12.097 -5.948 1.00 68.06 98 THR A O 1
ATOM 750 N N . GLN A 1 99 ? 4.928 -11.174 -7.984 1.00 68.06 99 GLN A N 1
ATOM 751 C CA . GLN A 1 99 ? 5.915 -12.051 -8.595 1.00 68.06 99 GLN A CA 1
ATOM 752 C C . GLN A 1 99 ? 7.370 -11.657 -8.277 1.00 68.06 99 GLN A C 1
ATOM 754 O O . GLN A 1 99 ? 8.264 -12.496 -8.425 1.00 68.06 99 GLN A O 1
ATOM 759 N N . TRP A 1 100 ? 7.613 -10.416 -7.839 1.00 73.19 100 TRP A N 1
ATOM 760 C CA . TRP A 1 100 ? 8.936 -9.892 -7.457 1.00 73.19 100 TRP A CA 1
ATOM 761 C C . TRP A 1 100 ? 9.099 -9.764 -5.945 1.00 73.19 100 TRP A C 1
ATOM 763 O O . TRP A 1 100 ? 10.211 -9.903 -5.438 1.00 73.19 100 TRP A O 1
ATOM 773 N N . TYR A 1 101 ? 7.995 -9.541 -5.229 1.00 72.62 101 TYR A N 1
ATOM 774 C CA . TYR A 1 101 ? 7.972 -9.378 -3.783 1.00 72.62 101 TYR A CA 1
ATOM 775 C C . TYR A 1 101 ? 6.973 -10.355 -3.176 1.00 72.62 101 TYR A C 1
ATOM 777 O O . TYR A 1 101 ? 5.764 -10.242 -3.369 1.00 72.62 101 TYR A O 1
ATOM 785 N N . SER A 1 102 ? 7.488 -11.315 -2.410 1.00 69.62 102 SER A N 1
ATOM 786 C CA . SER A 1 102 ? 6.667 -12.310 -1.715 1.00 69.62 102 SER A CA 1
ATOM 787 C C . SER A 1 102 ? 5.959 -11.739 -0.485 1.00 69.62 102 SER A C 1
ATOM 789 O O . SER A 1 102 ? 4.940 -12.282 -0.058 1.00 69.62 102 SER A O 1
ATOM 791 N N . GLN A 1 103 ? 6.493 -10.660 0.095 1.00 70.19 103 GLN A N 1
ATOM 792 C CA . GLN A 1 103 ? 5.944 -9.989 1.269 1.00 70.19 103 GLN A CA 1
ATOM 793 C C . GLN A 1 103 ? 6.228 -8.487 1.187 1.00 70.19 103 GLN A C 1
ATOM 795 O O . GLN A 1 103 ? 7.372 -8.058 1.302 1.00 70.19 103 GLN A O 1
ATOM 800 N N . LEU A 1 104 ? 5.173 -7.693 1.016 1.00 73.81 104 LEU A N 1
ATOM 801 C CA . LEU A 1 104 ? 5.200 -6.254 1.261 1.00 73.81 104 LEU A CA 1
ATOM 802 C C . LEU A 1 104 ? 4.389 -5.981 2.525 1.00 73.81 104 LEU A C 1
ATOM 804 O O . LEU A 1 104 ? 3.311 -6.551 2.717 1.00 73.81 104 LEU A O 1
ATOM 808 N N . SER A 1 105 ? 4.917 -5.135 3.404 1.00 76.94 105 SER A N 1
ATOM 809 C CA . SER A 1 105 ? 4.170 -4.683 4.575 1.00 76.94 105 SER A CA 1
ATOM 810 C C . SER A 1 105 ? 2.934 -3.884 4.148 1.00 76.94 105 SER A C 1
ATOM 812 O O . SER A 1 105 ? 2.956 -3.239 3.106 1.00 76.94 105 SER A O 1
ATOM 814 N N . PRO A 1 106 ? 1.849 -3.865 4.935 1.00 75.94 106 PRO A N 1
ATOM 815 C CA . PRO A 1 106 ? 0.790 -2.884 4.739 1.00 75.94 106 PRO A CA 1
ATOM 816 C C . PRO A 1 106 ? 1.342 -1.462 4.873 1.00 75.94 106 PRO A C 1
ATOM 818 O O . PRO A 1 106 ? 2.113 -1.179 5.789 1.00 75.94 106 PRO A O 1
ATOM 821 N N . GLY A 1 107 ? 0.935 -0.567 3.979 1.00 71.25 107 GLY A N 1
ATOM 822 C CA . GLY A 1 107 ? 1.431 0.800 3.953 1.00 71.25 107 GLY A CA 1
ATOM 823 C C . GLY A 1 107 ? 1.537 1.370 2.549 1.00 71.25 107 GLY A C 1
ATOM 824 O O . GLY A 1 107 ? 1.101 0.770 1.565 1.00 71.25 107 GLY A O 1
ATOM 825 N N . THR A 1 108 ? 2.094 2.571 2.481 1.00 77.06 108 THR A N 1
ATOM 826 C CA . THR A 1 108 ? 2.382 3.252 1.224 1.00 77.06 108 THR A CA 1
ATOM 827 C C . THR A 1 108 ? 3.835 3.012 0.856 1.00 77.06 108 THR A C 1
ATOM 829 O O . THR A 1 108 ? 4.723 3.313 1.647 1.00 77.06 108 THR A O 1
ATOM 832 N N . HIS A 1 109 ? 4.044 2.506 -0.350 1.00 76.94 109 HIS A N 1
ATOM 833 C CA . HIS A 1 109 ? 5.335 2.146 -0.904 1.00 76.94 109 HIS A CA 1
ATOM 834 C C . HIS A 1 109 ? 5.615 2.961 -2.159 1.00 76.94 109 HIS A C 1
ATOM 836 O O . HIS A 1 109 ? 4.715 3.236 -2.961 1.00 76.94 109 HIS A O 1
ATOM 842 N N . THR A 1 110 ? 6.877 3.325 -2.331 1.00 83.31 110 THR A N 1
ATOM 843 C CA . THR A 1 110 ? 7.377 3.968 -3.541 1.00 83.31 110 THR A CA 1
ATOM 844 C C . THR A 1 110 ? 7.892 2.884 -4.468 1.00 83.31 110 THR A C 1
ATOM 846 O O . THR A 1 110 ? 8.824 2.166 -4.121 1.00 83.31 110 THR A O 1
ATOM 849 N N . VAL A 1 111 ? 7.268 2.741 -5.630 1.00 79.88 111 VAL A N 1
ATOM 850 C CA . VAL A 1 111 ? 7.672 1.785 -6.657 1.00 79.88 111 VAL A CA 1
ATOM 851 C C . VAL A 1 111 ? 8.422 2.545 -7.734 1.00 79.88 111 VAL A C 1
ATOM 853 O O . VAL A 1 111 ? 7.889 3.460 -8.360 1.00 79.88 111 VAL A O 1
ATOM 856 N N . GLU A 1 112 ? 9.663 2.159 -7.939 1.00 80.88 112 GLU A N 1
ATOM 857 C CA . GLU A 1 112 ? 10.538 2.659 -8.981 1.00 80.88 112 GLU A CA 1
ATOM 858 C C . GLU A 1 112 ? 10.733 1.548 -10.005 1.00 80.88 112 GLU A C 1
ATOM 860 O O . GLU A 1 112 ? 10.872 0.367 -9.682 1.00 80.88 112 GLU A O 1
ATOM 865 N N . LEU A 1 113 ? 10.644 1.926 -11.270 1.00 74.12 113 LEU A N 1
ATOM 866 C CA . LEU A 1 113 ? 10.682 0.994 -12.381 1.00 74.12 113 LEU A CA 1
ATOM 867 C C . LEU A 1 113 ? 11.714 1.525 -13.358 1.00 74.12 113 LEU A C 1
ATOM 869 O O . LEU A 1 113 ? 11.671 2.697 -13.727 1.00 74.12 113 LEU A O 1
ATOM 873 N N . GLU A 1 114 ? 12.634 0.676 -13.788 1.00 76.06 114 GLU A N 1
ATOM 874 C CA . GLU A 1 114 ? 13.622 1.024 -14.800 1.00 76.06 114 GLU A CA 1
ATOM 875 C C . GLU A 1 114 ? 13.512 0.066 -15.971 1.00 76.06 114 GLU A C 1
ATOM 877 O O . GLU A 1 114 ? 13.417 -1.150 -15.818 1.00 76.06 114 GLU A O 1
ATOM 882 N N . TYR A 1 115 ? 13.518 0.630 -17.167 1.00 75.19 115 TYR A N 1
ATOM 883 C CA . TYR A 1 115 ? 13.467 -0.138 -18.387 1.00 75.19 115 TYR A CA 1
ATOM 884 C C . TYR A 1 115 ? 14.877 -0.407 -18.905 1.00 75.19 115 TYR A C 1
ATOM 886 O O . TYR A 1 115 ? 15.644 0.532 -19.132 1.00 75.19 115 TYR A O 1
ATOM 894 N N . VAL A 1 116 ? 15.208 -1.681 -19.125 1.00 74.56 116 VAL A N 1
ATOM 895 C CA . VAL A 1 116 ? 16.475 -2.073 -19.750 1.00 74.56 116 VAL A CA 1
ATOM 896 C C . VAL A 1 116 ? 16.264 -2.122 -21.255 1.00 74.56 116 VAL A C 1
ATOM 898 O O . VAL A 1 116 ? 15.609 -3.033 -21.768 1.00 74.56 116 VAL A O 1
ATOM 901 N N . ASN A 1 117 ? 16.834 -1.151 -21.968 1.00 71.00 117 ASN A N 1
ATOM 902 C CA . ASN A 1 117 ? 16.734 -1.106 -23.421 1.00 71.00 117 ASN A CA 1
ATOM 903 C C . ASN A 1 117 ? 18.018 -1.611 -24.090 1.00 71.00 117 ASN A C 1
ATOM 905 O O . ASN A 1 117 ? 19.140 -1.309 -23.674 1.00 71.00 117 ASN A O 1
ATOM 909 N N . LEU A 1 118 ? 17.837 -2.347 -25.180 1.00 70.12 118 LEU A N 1
ATOM 910 C CA . LEU A 1 118 ? 18.901 -2.785 -26.071 1.00 70.12 118 LEU A CA 1
ATOM 911 C C . LEU A 1 118 ? 18.612 -2.197 -27.448 1.00 70.12 118 LEU A C 1
ATOM 913 O O . LEU A 1 118 ? 17.521 -2.398 -27.978 1.00 70.12 118 LEU A O 1
ATOM 917 N N . ALA A 1 119 ? 19.586 -1.487 -28.019 1.00 68.12 119 ALA A N 1
ATOM 918 C CA . ALA A 1 119 ? 19.506 -1.069 -29.409 1.00 68.12 119 ALA A CA 1
ATOM 919 C C . ALA A 1 119 ? 20.156 -2.131 -30.285 1.00 68.12 119 ALA A C 1
ATOM 921 O O . ALA A 1 119 ? 21.319 -2.494 -30.088 1.00 68.12 119 ALA A O 1
ATOM 922 N N . LYS A 1 120 ? 19.404 -2.605 -31.275 1.00 69.12 120 LYS A N 1
ATOM 923 C CA . LYS A 1 120 ? 19.927 -3.446 -32.345 1.00 69.12 120 LYS A CA 1
ATOM 924 C C . LYS A 1 120 ? 19.843 -2.697 -33.665 1.00 69.12 120 LYS A C 1
ATOM 926 O O . LYS A 1 120 ? 18.785 -2.198 -34.041 1.00 69.12 120 LYS A O 1
ATOM 931 N N . ASP A 1 121 ? 20.957 -2.656 -34.376 1.00 70.12 121 ASP A N 1
ATOM 932 C CA . ASP A 1 121 ? 20.987 -2.101 -35.718 1.00 70.12 121 ASP A CA 1
ATOM 933 C C . ASP A 1 121 ? 20.186 -3.002 -36.689 1.00 70.12 121 ASP A C 1
ATOM 935 O O . ASP A 1 121 ? 20.356 -4.231 -36.670 1.00 70.12 121 ASP A O 1
ATOM 939 N N . PRO A 1 122 ? 19.288 -2.431 -37.513 1.00 69.06 122 PRO A N 1
ATOM 940 C CA . PRO A 1 122 ? 18.499 -3.181 -38.484 1.00 69.06 122 PRO A CA 1
ATOM 941 C C . PRO A 1 122 ? 19.312 -4.013 -39.483 1.00 69.06 122 PRO A C 1
ATOM 943 O O . PRO A 1 122 ? 18.825 -5.045 -39.949 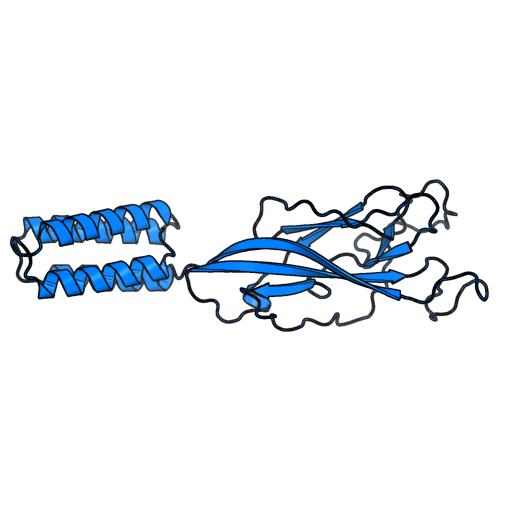1.00 69.06 122 PRO A O 1
ATOM 946 N N . ASP A 1 123 ? 20.548 -3.607 -39.774 1.00 70.12 123 ASP A N 1
ATOM 947 C CA . ASP A 1 123 ? 21.447 -4.277 -40.710 1.00 70.12 123 ASP A CA 1
ATOM 948 C C . ASP A 1 123 ? 22.228 -5.446 -40.074 1.00 70.12 123 ASP A C 1
ATOM 950 O O . ASP A 1 123 ? 22.982 -6.143 -40.763 1.00 70.12 123 ASP A O 1
ATOM 954 N N . VAL A 1 124 ? 22.029 -5.723 -38.776 1.00 67.19 124 VAL A N 1
ATOM 955 C CA . VAL A 1 124 ? 22.606 -6.890 -38.082 1.00 67.19 124 VAL A CA 1
ATOM 956 C C . VAL A 1 124 ? 21.811 -8.159 -38.403 1.00 67.19 124 VAL A C 1
ATOM 958 O O . VAL A 1 124 ? 20.665 -8.350 -37.978 1.00 67.19 124 VAL A O 1
ATOM 961 N N . LEU A 1 125 ? 22.467 -9.093 -39.092 1.00 64.62 125 LEU A N 1
ATOM 962 C CA . LEU A 1 125 ? 21.937 -10.412 -39.432 1.00 64.62 125 LEU A CA 1
ATOM 963 C C . LEU A 1 125 ? 21.669 -11.266 -38.174 1.00 64.62 125 LEU A C 1
ATOM 965 O O . LEU A 1 125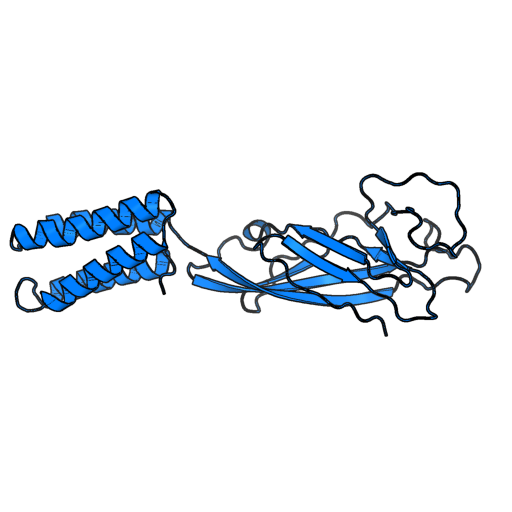 ? 22.256 -11.027 -37.117 1.00 64.62 125 LEU A O 1
ATOM 969 N N . PRO A 1 126 ? 20.843 -12.330 -38.261 1.00 59.22 126 PRO A N 1
ATOM 970 C CA . PRO A 1 126 ? 20.626 -13.259 -37.144 1.00 59.22 126 PRO A CA 1
ATOM 971 C C . PRO A 1 126 ? 21.905 -13.914 -36.601 1.00 59.22 126 PRO A C 1
ATOM 973 O O . PRO A 1 126 ? 21.931 -14.353 -35.458 1.00 59.22 126 PRO A O 1
ATOM 976 N N . SER A 1 127 ? 22.967 -13.970 -37.409 1.00 62.56 127 SER A N 1
ATOM 977 C CA . SER A 1 127 ? 24.296 -14.452 -37.017 1.00 62.56 127 SER A CA 1
ATOM 978 C C . SER A 1 127 ? 25.098 -13.459 -36.164 1.00 62.56 127 SER A C 1
ATOM 980 O O . SER A 1 127 ? 26.203 -13.793 -35.747 1.00 62.56 127 SER A O 1
ATOM 982 N N . GLY A 1 128 ? 24.589 -12.243 -35.939 1.00 63.16 128 GLY A N 1
ATOM 983 C CA . GLY A 1 128 ? 25.293 -11.163 -35.241 1.00 63.16 128 GLY A CA 1
ATOM 984 C C . GLY A 1 128 ? 26.260 -10.361 -36.120 1.00 63.16 128 GLY A C 1
ATOM 985 O O . GLY A 1 128 ? 26.842 -9.395 -35.643 1.00 63.16 128 GLY A O 1
ATOM 986 N N . ALA A 1 129 ? 26.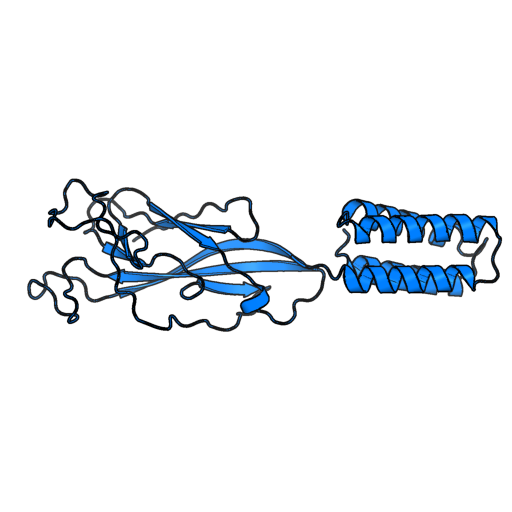422 -10.721 -37.397 1.00 69.31 129 ALA A N 1
ATOM 987 C CA . ALA A 1 129 ? 27.253 -9.982 -38.346 1.00 69.31 129 ALA A CA 1
ATOM 988 C C . ALA A 1 129 ? 26.460 -8.872 -39.054 1.00 69.31 129 ALA A C 1
ATOM 990 O O . ALA A 1 129 ? 25.277 -9.051 -39.349 1.00 69.31 129 ALA A O 1
ATOM 991 N N . CYS A 1 130 ? 27.117 -7.764 -39.403 1.00 68.38 130 CYS A N 1
ATOM 992 C CA . CYS A 1 130 ? 26.526 -6.762 -40.291 1.00 68.38 130 CYS A CA 1
ATOM 993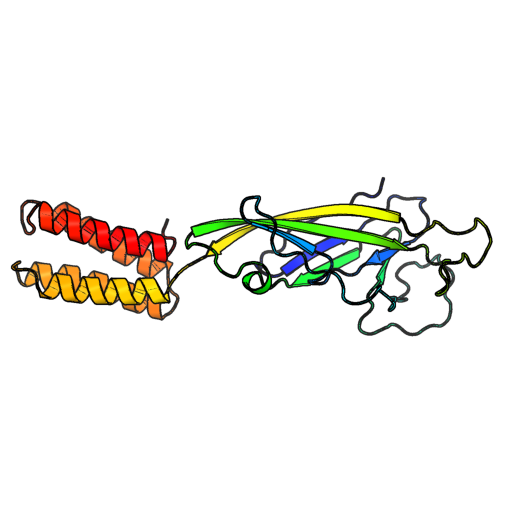 C C . CYS A 1 130 ? 26.299 -7.335 -41.699 1.00 68.38 130 CYS A C 1
ATOM 995 O O . CYS A 1 130 ? 27.137 -8.080 -42.215 1.00 68.38 130 CYS A O 1
ATOM 997 N N . SER A 1 131 ? 25.217 -6.917 -42.356 1.00 70.00 131 SER A N 1
ATOM 998 C CA . SER A 1 131 ? 24.975 -7.168 -43.783 1.00 70.00 131 SER A CA 1
ATOM 999 C C . SER A 1 131 ? 26.075 -6.569 -44.677 1.00 70.00 131 SER A C 1
ATOM 1001 O O . SER A 1 131 ? 26.405 -7.134 -45.721 1.00 70.00 131 SER A O 1
ATOM 1003 N N . VAL A 1 132 ? 26.694 -5.470 -44.228 1.00 71.38 132 VAL A N 1
ATOM 1004 C CA . VAL A 1 132 ? 27.864 -4.819 -44.834 1.00 71.38 132 VAL A CA 1
ATOM 1005 C C . VAL A 1 132 ? 28.932 -4.587 -43.754 1.00 71.38 132 VAL A C 1
ATOM 1007 O O . VAL A 1 132 ? 28.608 -4.011 -42.715 1.00 71.38 132 VAL A O 1
ATOM 1010 N N . PRO A 1 133 ? 30.205 -4.988 -43.951 1.00 68.25 133 PRO A N 1
ATOM 1011 C CA . PRO A 1 133 ? 31.268 -4.751 -42.970 1.00 68.25 133 PRO A CA 1
ATOM 1012 C C . PRO A 1 133 ? 31.406 -3.264 -42.605 1.00 68.25 133 PRO A C 1
ATOM 1014 O O . PRO A 1 133 ? 31.622 -2.431 -43.482 1.00 68.25 133 PRO A O 1
ATOM 1017 N N . GLY A 1 134 ? 31.271 -2.934 -41.315 1.00 63.41 134 GLY A N 1
ATOM 1018 C CA . GLY A 1 134 ? 31.302 -1.550 -40.814 1.00 63.41 134 GLY A CA 1
ATOM 1019 C C . GLY A 1 134 ? 30.049 -0.719 -41.121 1.00 63.41 134 GLY A C 1
ATOM 1020 O O . GLY A 1 134 ? 30.031 0.472 -40.827 1.00 63.41 134 GLY A O 1
ATOM 1021 N N . GLY A 1 135 ? 29.020 -1.327 -41.717 1.00 64.62 135 GLY A N 1
ATOM 1022 C CA . GLY A 1 135 ? 27.753 -0.677 -42.051 1.00 64.62 135 GLY A CA 1
ATOM 1023 C C . GLY A 1 135 ? 26.705 -0.725 -40.941 1.00 64.62 135 GLY A C 1
ATOM 1024 O O . GLY A 1 135 ? 25.655 -0.126 -41.117 1.00 64.62 135 GLY A O 1
ATOM 1025 N N . CYS A 1 136 ? 26.975 -1.421 -39.832 1.00 64.50 136 CYS A N 1
ATOM 1026 C CA . CYS A 1 136 ? 26.044 -1.550 -38.719 1.00 64.50 136 CYS A CA 1
ATOM 1027 C C . CYS A 1 136 ? 26.712 -1.253 -37.370 1.00 64.50 136 CYS A C 1
ATOM 1029 O O . CYS A 1 136 ? 27.923 -1.424 -37.204 1.00 64.50 136 CYS A O 1
ATOM 1031 N N . ILE A 1 137 ? 25.911 -0.808 -36.409 1.00 61.50 137 ILE A N 1
ATOM 1032 C CA . ILE A 1 137 ? 26.298 -0.617 -35.013 1.00 61.50 137 ILE A CA 1
ATOM 1033 C C . ILE A 1 137 ? 26.197 -1.978 -34.300 1.00 61.50 137 ILE A C 1
ATOM 1035 O O . ILE A 1 137 ? 25.171 -2.657 -34.382 1.00 61.50 137 ILE A O 1
ATOM 1039 N N . GLU A 1 138 ? 27.253 -2.401 -33.596 1.00 57.97 138 GLU A N 1
ATOM 1040 C CA . GLU A 1 138 ? 27.185 -3.583 -32.719 1.00 57.97 138 GLU A CA 1
ATOM 1041 C C . GLU A 1 138 ? 26.092 -3.379 -31.652 1.00 57.97 138 GLU A C 1
ATOM 1043 O O . GLU A 1 138 ? 25.889 -2.242 -31.239 1.00 57.97 138 GLU A O 1
ATOM 1048 N N . PRO A 1 139 ? 25.369 -4.418 -31.184 1.00 59.50 139 PRO A N 1
ATOM 1049 C CA . PRO A 1 139 ? 24.309 -4.240 -30.193 1.00 59.50 139 PRO A CA 1
ATOM 1050 C C . PRO A 1 139 ? 24.832 -3.492 -28.964 1.00 59.50 139 PRO A C 1
ATOM 1052 O O . PRO A 1 139 ? 25.692 -3.999 -28.242 1.00 59.50 139 PRO A O 1
ATOM 1055 N N . ILE A 1 140 ? 24.322 -2.284 -28.730 1.00 58.69 140 ILE A N 1
ATOM 1056 C CA . ILE A 1 140 ? 24.744 -1.464 -27.596 1.00 58.69 140 ILE A CA 1
ATOM 1057 C C . ILE A 1 140 ? 23.674 -1.574 -26.519 1.00 58.69 140 ILE A C 1
ATOM 1059 O O . ILE A 1 140 ? 22.481 -1.370 -26.771 1.00 58.69 140 ILE A O 1
ATOM 1063 N N . LEU A 1 141 ? 24.114 -1.860 -25.293 1.00 63.44 141 LEU A N 1
ATOM 1064 C CA . LEU A 1 141 ? 23.303 -1.593 -24.116 1.00 63.44 141 LEU A CA 1
ATOM 1065 C C . LEU A 1 141 ? 23.029 -0.090 -24.061 1.00 63.44 141 LEU A C 1
ATOM 1067 O O . LEU A 1 141 ? 23.927 0.695 -23.768 1.00 63.44 141 LEU A O 1
ATOM 1071 N N . MET A 1 142 ? 21.788 0.308 -24.343 1.00 62.09 142 MET A N 1
ATOM 1072 C CA . MET A 1 142 ? 21.385 1.720 -24.320 1.00 62.09 142 MET A CA 1
ATOM 1073 C C . MET A 1 142 ? 21.330 2.287 -22.896 1.00 62.09 142 MET A C 1
ATOM 1075 O O . MET A 1 142 ? 21.190 3.494 -22.718 1.00 62.09 142 MET A O 1
ATOM 1079 N N . GLY A 1 143 ? 21.471 1.419 -21.894 1.00 66.00 143 GLY A N 1
ATOM 1080 C CA . GLY A 1 143 ? 21.398 1.741 -20.479 1.00 66.00 143 GLY A CA 1
ATOM 1081 C C . GLY A 1 143 ? 20.025 1.432 -19.894 1.00 66.00 143 GLY A C 1
ATOM 1082 O O . GLY A 1 143 ? 19.186 0.776 -20.519 1.00 66.00 143 GLY A O 1
ATOM 1083 N N . VAL A 1 144 ? 19.829 1.903 -18.667 1.00 66.62 144 VAL A N 1
ATOM 1084 C CA . VAL A 1 144 ? 18.537 1.897 -17.983 1.00 66.62 144 VAL A CA 1
ATOM 1085 C C . VAL A 1 144 ? 17.866 3.252 -18.163 1.00 66.62 144 VAL A C 1
ATOM 1087 O O . VAL A 1 144 ? 18.517 4.294 -18.073 1.00 66.62 144 VAL A O 1
ATOM 1090 N N . VAL A 1 145 ? 16.566 3.239 -18.438 1.00 64.94 145 VAL A N 1
ATOM 1091 C CA . VAL A 1 145 ? 15.744 4.450 -18.525 1.00 64.94 145 VAL A CA 1
ATOM 1092 C C . VAL A 1 145 ? 14.698 4.396 -17.406 1.00 64.94 145 VAL A C 1
ATOM 1094 O O . VAL A 1 145 ? 13.936 3.426 -17.370 1.00 64.94 145 VAL A O 1
ATOM 1097 N N . PRO A 1 146 ? 14.611 5.392 -16.502 1.00 66.56 146 PRO A N 1
ATOM 1098 C CA . PRO A 1 146 ? 13.660 5.350 -15.391 1.00 66.56 146 PRO A CA 1
ATOM 1099 C C . PRO A 1 146 ? 12.226 5.483 -15.906 1.00 66.56 146 PRO A C 1
ATOM 1101 O O . PRO A 1 146 ? 11.862 6.562 -16.347 1.00 66.56 146 PRO A O 1
ATOM 1104 N N . ALA A 1 147 ? 11.394 4.444 -15.800 1.00 60.88 147 ALA A N 1
ATOM 1105 C CA . ALA A 1 147 ? 9.994 4.393 -16.251 1.00 60.88 147 ALA A CA 1
ATOM 1106 C C . ALA A 1 147 ? 9.037 5.322 -15.462 1.00 60.88 147 ALA A C 1
ATOM 1108 O O . ALA A 1 147 ? 7.843 5.392 -15.757 1.00 60.88 147 ALA A O 1
ATOM 1109 N N . GLY A 1 148 ? 9.568 6.050 -14.476 1.00 64.75 148 GLY A N 1
ATOM 1110 C CA . GLY A 1 148 ? 8.835 6.898 -13.544 1.00 64.75 148 GLY A CA 1
ATOM 1111 C C . GLY A 1 148 ? 8.585 6.210 -12.201 1.00 64.75 148 GLY A C 1
ATOM 1112 O O . GLY A 1 148 ? 8.661 4.989 -12.071 1.00 64.75 148 GLY A O 1
ATOM 1113 N N . THR A 1 149 ? 8.289 7.023 -11.190 1.00 70.12 149 THR A N 1
ATOM 1114 C CA . THR A 1 149 ? 7.976 6.562 -9.835 1.00 70.12 149 THR A CA 1
ATOM 1115 C C . THR A 1 149 ? 6.466 6.501 -9.641 1.00 70.12 149 THR A C 1
ATOM 1117 O O . THR A 1 149 ? 5.746 7.436 -10.002 1.00 70.12 149 THR A O 1
ATOM 1120 N N . GLN A 1 150 ? 5.983 5.422 -9.033 1.00 71.81 150 GLN A N 1
ATOM 1121 C CA . GLN A 1 150 ? 4.585 5.243 -8.657 1.00 71.81 150 GLN A CA 1
ATOM 1122 C C . GLN A 1 150 ? 4.438 5.053 -7.151 1.00 71.81 150 GLN A C 1
ATOM 1124 O O . GLN A 1 150 ? 5.343 4.586 -6.465 1.00 71.81 150 GLN A O 1
ATOM 1129 N N . THR A 1 151 ? 3.267 5.401 -6.628 1.00 72.06 151 THR A N 1
ATOM 1130 C CA . THR A 1 151 ? 2.918 5.154 -5.230 1.00 72.06 151 THR A CA 1
ATOM 1131 C C . THR A 1 151 ? 1.921 4.006 -5.160 1.00 72.06 151 THR A C 1
ATOM 1133 O O . THR A 1 151 ? 0.828 4.093 -5.720 1.00 72.06 151 THR A O 1
ATOM 1136 N N . LEU A 1 152 ? 2.286 2.940 -4.453 1.00 74.25 152 LEU A N 1
ATOM 1137 C CA . LEU A 1 152 ? 1.439 1.778 -4.211 1.00 74.25 152 LEU A CA 1
ATOM 1138 C C . LEU A 1 152 ? 0.963 1.782 -2.761 1.00 74.25 152 LEU A C 1
ATOM 1140 O O . LEU A 1 152 ? 1.761 1.968 -1.850 1.00 74.25 152 LEU A O 1
ATOM 1144 N N . THR A 1 153 ? -0.318 1.505 -2.521 1.00 75.19 153 THR A N 1
ATOM 1145 C CA . THR A 1 153 ? -0.809 1.239 -1.161 1.00 75.19 153 THR A CA 1
ATOM 1146 C C . THR A 1 153 ? -1.125 -0.240 -0.990 1.00 75.19 153 THR A C 1
ATOM 1148 O O . THR A 1 153 ? -2.091 -0.745 -1.564 1.00 75.19 153 THR A O 1
ATOM 1151 N N . VAL A 1 154 ? -0.335 -0.922 -0.166 1.00 79.19 154 VAL A N 1
ATOM 1152 C CA . VAL A 1 154 ? -0.531 -2.321 0.218 1.00 79.19 154 VAL A CA 1
ATOM 1153 C C . VAL A 1 154 ? -1.409 -2.375 1.465 1.00 79.19 154 VAL A C 1
ATOM 1155 O O . VAL A 1 154 ? -1.228 -1.602 2.405 1.00 79.19 154 VAL A O 1
ATOM 1158 N N . ARG A 1 155 ? -2.392 -3.279 1.479 1.00 81.00 155 ARG A N 1
ATOM 1159 C CA . ARG A 1 155 ? -3.346 -3.427 2.589 1.00 81.00 155 ARG A CA 1
ATOM 1160 C C . ARG A 1 155 ? -3.521 -4.898 2.942 1.00 81.00 155 ARG A C 1
ATOM 1162 O O . ARG A 1 155 ? -3.703 -5.728 2.057 1.00 81.00 155 ARG A O 1
ATOM 1169 N N . ASN A 1 156 ? -3.560 -5.208 4.234 1.00 83.50 156 ASN A N 1
ATOM 1170 C CA . ASN A 1 156 ? -3.929 -6.524 4.749 1.00 83.50 156 ASN A CA 1
ATOM 1171 C C . ASN A 1 156 ? -5.399 -6.526 5.192 1.00 83.50 156 ASN A C 1
ATOM 1173 O O . ASN A 1 156 ? -5.717 -6.497 6.381 1.00 83.50 156 ASN A O 1
ATOM 1177 N N . VAL A 1 157 ? -6.311 -6.540 4.216 1.00 82.69 157 VAL A N 1
ATOM 1178 C CA . VAL A 1 157 ? -7.761 -6.509 4.483 1.00 82.69 157 VAL A CA 1
ATOM 1179 C C . VAL A 1 157 ? -8.221 -7.758 5.244 1.00 82.69 157 VAL A C 1
ATOM 1181 O O . VAL A 1 157 ? -9.055 -7.652 6.139 1.00 82.69 157 VAL A O 1
ATOM 1184 N N . GLY A 1 158 ? -7.654 -8.930 4.937 1.00 78.44 158 GLY A N 1
ATOM 1185 C CA . GLY A 1 158 ? -7.972 -10.180 5.635 1.00 78.44 158 GLY A CA 1
ATOM 1186 C C . GLY A 1 158 ? -7.591 -10.142 7.117 1.00 78.44 158 GLY A C 1
ATOM 1187 O O . GLY A 1 158 ? -8.422 -10.459 7.967 1.00 78.44 158 GLY A O 1
ATOM 1188 N N . GLY A 1 159 ? -6.373 -9.683 7.427 1.00 81.19 159 GLY A N 1
ATOM 1189 C CA . GLY A 1 159 ? -5.920 -9.460 8.802 1.00 81.19 159 GLY A CA 1
ATOM 1190 C C . GLY A 1 159 ? -6.787 -8.434 9.528 1.00 81.19 159 GLY A C 1
ATOM 1191 O O . GLY A 1 159 ? -7.335 -8.738 10.581 1.00 81.19 159 GLY A O 1
ATOM 1192 N N . ALA A 1 160 ? -7.045 -7.282 8.901 1.00 86.56 160 ALA A N 1
ATOM 1193 C CA . ALA A 1 160 ? -7.888 -6.242 9.486 1.00 86.56 160 ALA A CA 1
ATOM 1194 C C . ALA A 1 160 ? -9.305 -6.730 9.836 1.00 86.56 160 ALA A C 1
ATOM 1196 O O . ALA A 1 160 ? -9.853 -6.335 10.861 1.00 86.56 160 ALA A O 1
ATOM 1197 N N . ILE A 1 161 ? -9.917 -7.590 9.012 1.00 88.75 161 ILE A N 1
ATOM 1198 C CA . ILE A 1 161 ? -11.233 -8.179 9.316 1.00 88.75 161 ILE A CA 1
ATOM 1199 C C . ILE A 1 161 ? -11.156 -9.089 10.550 1.00 88.75 161 ILE A C 1
ATOM 1201 O O . ILE A 1 161 ? -12.036 -9.009 11.406 1.00 88.75 161 ILE A O 1
ATOM 1205 N N . SER A 1 162 ? -10.109 -9.911 10.667 1.00 92.19 162 SER A N 1
ATOM 1206 C CA . SER A 1 162 ? -9.879 -10.770 11.839 1.00 92.19 162 SER A CA 1
ATOM 1207 C C . SER A 1 162 ? -9.657 -9.955 13.119 1.00 92.19 162 SER A C 1
ATOM 1209 O O . SER A 1 162 ? -10.196 -10.284 14.181 1.00 92.19 162 SER A O 1
ATOM 1211 N N . ASP A 1 163 ? -8.908 -8.858 13.020 1.00 95.25 163 ASP A N 1
ATOM 1212 C CA . ASP A 1 163 ? -8.645 -7.954 14.141 1.00 95.25 163 ASP A CA 1
ATOM 1213 C C . ASP A 1 163 ? -9.926 -7.219 14.567 1.00 95.25 163 ASP A C 1
ATOM 1215 O O . ASP A 1 163 ? -10.218 -7.106 15.757 1.00 95.25 163 ASP A O 1
ATOM 1219 N N . LEU A 1 164 ? -10.756 -6.796 13.605 1.00 97.75 164 LEU A N 1
ATOM 1220 C CA . LEU A 1 164 ? -12.076 -6.207 13.862 1.00 97.75 164 LEU A CA 1
ATOM 1221 C C . LEU A 1 164 ? -13.032 -7.199 14.546 1.00 97.75 164 LEU A C 1
ATOM 1223 O O . LEU A 1 164 ? -13.759 -6.808 15.460 1.00 97.75 164 LEU A O 1
ATOM 1227 N N . ASP A 1 165 ? -13.019 -8.476 14.153 1.00 97.38 165 ASP A N 1
ATOM 1228 C CA . ASP A 1 165 ? -13.788 -9.537 14.821 1.00 97.38 165 ASP A CA 1
ATOM 1229 C C . ASP A 1 165 ? -13.303 -9.773 16.261 1.00 97.38 165 ASP A C 1
ATOM 1231 O O . ASP A 1 165 ? -14.106 -9.900 17.193 1.00 97.38 165 ASP A O 1
ATOM 1235 N N . SER A 1 166 ? -11.988 -9.755 16.474 1.00 97.81 166 SER A N 1
ATOM 1236 C CA . SER A 1 166 ? -11.384 -9.869 17.805 1.00 97.81 166 SER A CA 1
ATOM 1237 C C . SER A 1 166 ? -11.743 -8.673 18.694 1.00 97.81 166 SER A C 1
ATOM 1239 O O . SER A 1 166 ? -12.131 -8.851 19.852 1.00 97.81 166 SER A O 1
ATOM 1241 N N . LEU A 1 167 ? -11.707 -7.458 18.140 1.00 98.25 167 LEU A N 1
ATOM 1242 C CA . LEU A 1 167 ? -12.089 -6.226 18.826 1.00 98.25 167 LEU A CA 1
ATOM 1243 C C . LEU A 1 167 ? -13.580 -6.208 19.197 1.00 98.25 167 LEU A C 1
ATOM 1245 O O . LEU A 1 167 ? -13.930 -5.807 20.309 1.00 98.25 167 LEU A O 1
ATOM 1249 N N . LEU A 1 168 ? -14.465 -6.692 18.318 1.00 97.88 168 LEU A N 1
ATOM 1250 C CA . LEU A 1 168 ? -15.889 -6.866 18.632 1.00 97.88 168 LEU A CA 1
ATOM 1251 C C . LEU A 1 168 ? -16.086 -7.777 19.844 1.00 97.88 168 LEU A C 1
ATOM 1253 O O . LEU A 1 168 ? -16.798 -7.406 20.780 1.00 97.88 168 LEU A O 1
ATOM 1257 N N . ASN A 1 169 ? -15.434 -8.940 19.853 1.00 97.50 169 ASN A N 1
ATOM 1258 C CA . ASN A 1 169 ? -15.515 -9.884 20.968 1.00 97.50 169 ASN A CA 1
ATOM 1259 C C . ASN A 1 169 ? -14.982 -9.272 22.269 1.00 97.50 169 ASN A C 1
ATOM 1261 O O . ASN A 1 169 ? -15.604 -9.422 23.324 1.00 97.50 169 ASN A O 1
ATOM 1265 N N . PHE A 1 170 ? -13.882 -8.522 22.188 1.00 97.56 170 PHE A N 1
ATOM 1266 C CA . PHE A 1 170 ? -13.323 -7.809 23.328 1.00 97.56 170 PHE A CA 1
ATOM 1267 C C . PHE A 1 170 ? -14.320 -6.798 23.917 1.00 97.56 170 PHE A C 1
ATOM 1269 O O . PHE A 1 170 ? -14.603 -6.849 25.114 1.00 97.56 170 PHE A O 1
ATOM 1276 N N . ILE A 1 171 ? -14.948 -5.956 23.084 1.00 98.06 171 ILE A N 1
ATOM 1277 C CA . ILE A 1 171 ? -15.976 -4.989 23.516 1.00 98.06 171 ILE A CA 1
ATOM 1278 C C . ILE A 1 171 ? -17.152 -5.691 24.210 1.00 98.06 171 ILE A C 1
ATOM 1280 O O . ILE A 1 171 ? -17.653 -5.204 25.229 1.00 98.06 171 ILE A O 1
ATOM 1284 N N . GLN A 1 172 ? -17.594 -6.845 23.696 1.00 96.44 172 GLN A N 1
ATOM 1285 C CA . GLN A 1 172 ? -18.688 -7.603 24.312 1.00 96.44 172 GLN A CA 1
ATOM 1286 C C . GLN A 1 172 ? -18.327 -8.122 25.712 1.00 96.44 172 GLN A C 1
ATOM 1288 O O . GLN A 1 172 ? -19.190 -8.123 26.599 1.00 96.44 172 GLN A O 1
ATOM 1293 N N . GLY A 1 173 ? -17.059 -8.483 25.931 1.00 97.06 173 GLY A N 1
ATOM 1294 C CA . GLY A 1 173 ? -16.532 -8.953 27.214 1.00 97.06 173 GLY A CA 1
ATOM 1295 C C . GLY A 1 173 ? -16.323 -7.868 28.278 1.00 97.06 173 GLY A C 1
ATOM 1296 O O . GLY A 1 173 ? -16.248 -8.194 29.460 1.00 97.06 173 GLY A O 1
ATOM 1297 N N . LEU A 1 174 ? -16.269 -6.583 27.908 1.00 96.56 174 LEU A N 1
ATOM 1298 C CA . LEU A 1 174 ? -16.031 -5.492 28.862 1.00 96.56 174 LEU A CA 1
ATOM 1299 C C . LEU A 1 174 ? -17.187 -5.316 29.857 1.00 96.56 174 LEU A C 1
ATOM 1301 O O . LEU A 1 174 ? -18.355 -5.407 29.497 1.00 96.56 174 LEU A O 1
ATOM 1305 N N . SER A 1 175 ? -16.905 -4.959 31.106 1.00 96.19 175 SER A N 1
ATOM 1306 C CA . SER A 1 175 ? -17.944 -4.630 32.099 1.00 96.19 175 SER A CA 1
ATOM 1307 C C . SER A 1 175 ? -18.329 -3.144 32.048 1.00 96.19 175 SER A C 1
ATOM 1309 O O . SER A 1 175 ? -18.110 -2.413 33.007 1.00 96.19 175 SER A O 1
ATOM 1311 N N . ILE A 1 176 ? -18.874 -2.690 30.913 1.00 96.81 176 ILE A N 1
ATOM 1312 C CA . ILE A 1 176 ? -19.273 -1.288 30.658 1.00 96.81 176 ILE A CA 1
ATOM 1313 C C . ILE A 1 176 ? -20.780 -1.166 30.391 1.00 96.81 176 ILE A C 1
ATOM 1315 O O . ILE A 1 176 ? -21.477 -2.171 30.216 1.00 96.81 176 ILE A O 1
ATOM 1319 N N . SER A 1 177 ? -21.297 0.068 30.348 1.00 97.44 177 SER A N 1
ATOM 1320 C CA . SER A 1 177 ? -22.726 0.317 30.127 1.00 97.44 177 SER A CA 1
ATOM 1321 C C . SER A 1 177 ? -23.215 -0.276 28.799 1.00 97.44 177 SER A C 1
ATOM 1323 O O . SER A 1 177 ? -22.501 -0.300 27.793 1.00 97.44 177 SER A O 1
ATOM 1325 N N . ARG A 1 178 ? -24.470 -0.740 28.768 1.00 97.44 178 ARG A N 1
ATOM 1326 C CA . ARG A 1 178 ? -25.028 -1.375 27.565 1.00 97.44 178 ARG A CA 1
ATOM 1327 C C . ARG A 1 178 ? -25.091 -0.428 26.366 1.00 97.44 178 ARG A C 1
ATOM 1329 O O . ARG A 1 178 ? -24.844 -0.859 25.244 1.00 97.44 178 ARG A O 1
ATOM 1336 N N . GLY A 1 179 ? -25.387 0.850 26.607 1.00 97.88 179 GLY A N 1
ATOM 1337 C CA . GLY A 1 179 ? -25.377 1.877 25.565 1.00 97.88 179 GLY A CA 1
ATOM 1338 C C . GLY A 1 179 ? -23.992 2.040 24.942 1.00 97.88 179 GLY A C 1
ATOM 1339 O O . GLY A 1 179 ? -23.874 2.029 23.718 1.00 97.88 179 GLY A O 1
ATOM 1340 N N . LEU A 1 180 ? -22.946 2.086 25.774 1.00 97.81 180 LEU A N 1
ATOM 1341 C CA . LEU A 1 180 ? -21.572 2.212 25.299 1.00 97.81 180 LEU A CA 1
ATOM 1342 C C . LEU A 1 180 ? -21.114 0.970 24.523 1.00 97.81 180 LEU A C 1
ATOM 1344 O O . LEU A 1 180 ? -20.560 1.112 23.436 1.00 97.81 180 LEU A O 1
ATOM 1348 N N . LYS A 1 181 ? -21.424 -0.247 25.004 1.00 98.19 181 LYS A N 1
ATOM 1349 C CA . LYS A 1 181 ? -21.152 -1.484 24.243 1.00 98.19 181 LYS A CA 1
ATOM 1350 C C . LYS A 1 181 ? -21.782 -1.458 22.856 1.00 98.19 181 LYS A C 1
ATOM 1352 O O . LYS A 1 181 ? -21.122 -1.788 21.876 1.00 98.19 181 LYS A O 1
ATOM 1357 N N . ASN A 1 182 ? -23.057 -1.079 22.779 1.00 97.94 182 ASN A N 1
ATOM 1358 C CA . ASN A 1 182 ? -23.790 -1.046 21.518 1.00 97.94 182 ASN A CA 1
ATOM 1359 C C . ASN A 1 182 ? -23.193 -0.010 20.558 1.00 97.94 182 ASN A C 1
ATOM 1361 O O . ASN A 1 182 ? -23.035 -0.300 19.377 1.00 97.94 182 ASN A O 1
ATOM 1365 N N . SER A 1 183 ? -22.847 1.176 21.064 1.00 98.25 183 SER A N 1
ATOM 1366 C CA . SER A 1 183 ? -22.290 2.263 20.257 1.00 98.25 183 SER A CA 1
ATOM 1367 C C . SER A 1 183 ? -20.898 1.929 19.707 1.00 98.25 183 SER A C 1
ATOM 1369 O O . SER A 1 183 ? -20.677 2.059 18.499 1.00 98.25 183 SER A O 1
ATOM 1371 N N . LEU A 1 184 ? -19.998 1.416 20.555 1.00 98.50 184 LEU A N 1
ATOM 1372 C CA . LEU A 1 184 ? -18.664 0.966 20.148 1.00 98.50 184 LEU A CA 1
ATOM 1373 C C . LEU A 1 184 ? -18.752 -0.228 19.190 1.00 98.50 184 LEU A C 1
ATOM 1375 O O . LEU A 1 184 ? -18.171 -0.202 18.106 1.00 98.50 184 LEU A O 1
ATOM 1379 N N . GLY A 1 185 ? -19.537 -1.250 19.548 1.00 98.38 185 GLY A N 1
ATOM 1380 C CA . GLY A 1 185 ? -19.719 -2.447 18.729 1.00 98.38 185 GLY A CA 1
ATOM 1381 C C . GLY A 1 185 ? -20.307 -2.139 17.351 1.00 98.38 185 GLY A C 1
ATOM 1382 O O . GLY A 1 185 ? -19.849 -2.689 16.353 1.00 98.38 185 GLY A O 1
ATOM 1383 N N . ALA A 1 186 ? -21.263 -1.210 17.257 1.00 98.62 186 ALA A N 1
ATOM 1384 C CA . ALA A 1 186 ? -21.831 -0.797 15.975 1.00 98.62 186 ALA A CA 1
ATOM 1385 C C . ALA A 1 186 ? -20.781 -0.167 15.043 1.00 98.62 186 ALA A C 1
ATOM 1387 O O . ALA A 1 186 ? -20.782 -0.463 13.847 1.00 98.62 186 ALA A O 1
ATOM 1388 N N . LYS A 1 187 ? -19.861 0.653 15.570 1.00 98.50 187 LYS A N 1
ATOM 1389 C CA . LYS A 1 187 ? -18.792 1.280 14.770 1.00 98.50 187 LYS A CA 1
ATOM 1390 C C . LYS A 1 187 ? -17.789 0.251 14.258 1.00 98.50 187 LYS A C 1
ATOM 1392 O O . LYS A 1 187 ? -17.463 0.258 13.072 1.00 98.50 187 LYS A O 1
ATOM 1397 N N . VAL A 1 188 ? -17.372 -0.685 15.111 1.00 98.56 188 VAL A N 1
ATOM 1398 C CA . VAL A 1 188 ? -16.458 -1.766 14.709 1.00 98.56 188 VAL A CA 1
ATOM 1399 C C . VAL A 1 188 ? -17.123 -2.698 13.687 1.00 98.56 188 VAL A C 1
ATOM 1401 O O . VAL A 1 188 ? -16.523 -3.021 12.663 1.00 98.56 188 VAL A O 1
ATOM 1404 N N . GLN A 1 189 ? -18.400 -3.048 13.873 1.00 98.38 189 GLN A N 1
ATOM 1405 C CA . GLN A 1 189 ? -19.154 -3.855 12.908 1.00 98.38 189 GLN A CA 1
ATOM 1406 C C . GLN A 1 189 ? -19.325 -3.141 11.556 1.00 98.38 189 GLN A C 1
ATOM 1408 O O . GLN A 1 189 ? -19.245 -3.776 10.497 1.00 98.38 189 GLN A O 1
ATOM 1413 N N . ALA A 1 190 ? -19.555 -1.825 11.568 1.00 98.38 190 ALA A N 1
ATOM 1414 C CA . ALA A 1 190 ? -19.636 -1.016 10.356 1.00 98.38 190 ALA A CA 1
ATOM 1415 C C . ALA A 1 190 ? -18.286 -0.956 9.625 1.00 98.38 190 ALA A C 1
ATOM 1417 O O . ALA A 1 190 ? -18.249 -1.121 8.400 1.00 98.38 190 ALA A O 1
ATOM 1418 N N . ALA A 1 191 ? -17.182 -0.795 10.364 1.00 98.06 191 ALA A N 1
ATOM 1419 C CA . ALA A 1 191 ? -15.830 -0.840 9.812 1.00 98.06 191 ALA A CA 1
ATOM 1420 C C . ALA A 1 191 ? -15.548 -2.197 9.152 1.00 98.06 191 ALA A C 1
ATOM 1422 O O . ALA A 1 191 ? -15.187 -2.248 7.977 1.00 98.06 191 ALA A O 1
ATOM 1423 N N . ARG A 1 192 ? -15.835 -3.297 9.859 1.00 98.06 192 ARG A N 1
ATOM 1424 C CA . ARG A 1 192 ? -15.695 -4.673 9.358 1.00 98.06 192 ARG A CA 1
ATOM 1425 C C . ARG A 1 192 ? -16.487 -4.912 8.079 1.00 98.06 192 ARG A C 1
ATOM 1427 O O . ARG A 1 192 ? -15.967 -5.462 7.113 1.00 98.06 192 ARG A O 1
ATOM 1434 N N . SER A 1 193 ? -17.749 -4.489 8.062 1.00 97.19 193 SER A N 1
ATOM 1435 C CA . SER A 1 193 ? -18.630 -4.671 6.904 1.00 97.19 193 SER A CA 1
ATOM 1436 C C . SER A 1 193 ? -18.152 -3.869 5.693 1.00 97.19 193 SER A C 1
ATOM 1438 O O . SER A 1 193 ? -18.313 -4.320 4.563 1.00 97.19 193 SER A O 1
ATOM 1440 N N . SER A 1 194 ? -17.569 -2.691 5.918 1.00 93.38 194 SER A N 1
ATOM 1441 C CA . SER A 1 194 ? -17.002 -1.857 4.853 1.00 93.38 194 SER A CA 1
ATOM 1442 C C . SER A 1 194 ? -15.710 -2.466 4.306 1.00 93.38 194 SER A C 1
ATOM 1444 O O . SER A 1 194 ? -15.597 -2.655 3.096 1.00 93.38 194 SER A O 1
ATOM 1446 N N . ALA A 1 195 ? -14.805 -2.907 5.189 1.00 88.12 195 ALA A N 1
ATOM 1447 C CA . ALA A 1 195 ? -13.577 -3.609 4.816 1.00 88.12 195 ALA A CA 1
ATOM 1448 C C . ALA A 1 195 ? -13.868 -4.891 4.016 1.00 88.12 195 ALA A C 1
ATOM 1450 O O . ALA A 1 195 ? -13.268 -5.111 2.968 1.00 88.12 195 ALA A O 1
ATOM 1451 N N . GLY A 1 196 ? -14.858 -5.686 4.439 1.00 83.88 196 GLY A N 1
ATOM 1452 C CA . GLY A 1 196 ? -15.284 -6.899 3.731 1.00 83.88 196 GLY A CA 1
ATOM 1453 C C . GLY A 1 196 ? -15.862 -6.662 2.331 1.00 83.88 196 GLY A C 1
ATOM 1454 O O . GLY A 1 196 ? -15.890 -7.588 1.527 1.00 83.88 196 GLY A O 1
ATOM 1455 N N . ARG A 1 197 ? -16.297 -5.435 2.014 1.00 89.19 197 ARG A N 1
ATOM 1456 C CA . ARG A 1 197 ? -16.727 -5.033 0.661 1.00 89.19 197 ARG A CA 1
ATOM 1457 C C . ARG A 1 197 ? -15.631 -4.315 -0.136 1.00 89.19 197 ARG A C 1
ATOM 1459 O O . ARG A 1 197 ? -15.910 -3.831 -1.226 1.00 89.19 197 ARG A O 1
ATOM 1466 N N . GLY A 1 198 ? -14.416 -4.205 0.404 1.00 82.19 198 GLY A N 1
ATOM 1467 C CA . GLY A 1 198 ? -13.316 -3.453 -0.206 1.00 82.19 198 GLY A CA 1
ATOM 1468 C C . GLY A 1 198 ? -13.419 -1.931 -0.050 1.00 82.19 198 GLY A C 1
ATOM 1469 O O . GLY A 1 198 ? -12.584 -1.208 -0.587 1.00 82.19 198 GLY A O 1
ATOM 1470 N N . ASP A 1 199 ? -14.398 -1.422 0.706 1.00 87.75 199 ASP A N 1
ATOM 1471 C CA . ASP A 1 199 ? -14.547 0.011 0.975 1.00 87.75 199 ASP A CA 1
ATOM 1472 C C . ASP A 1 199 ? -13.687 0.420 2.178 1.00 87.75 199 ASP A C 1
ATOM 1474 O O . ASP A 1 199 ? -14.148 0.556 3.318 1.00 87.75 199 ASP A O 1
ATOM 1478 N N . VAL A 1 200 ? -12.388 0.567 1.914 1.00 88.75 200 VAL A N 1
ATOM 1479 C CA . VAL A 1 200 ? -11.395 0.889 2.944 1.00 88.75 200 VAL A CA 1
ATOM 1480 C C . VAL A 1 200 ? -11.577 2.306 3.484 1.00 88.75 200 VAL A C 1
ATOM 1482 O O . VAL A 1 200 ? -11.394 2.523 4.678 1.00 88.75 200 VAL A O 1
ATOM 1485 N N . ASN A 1 201 ? -11.998 3.263 2.654 1.00 91.12 201 ASN A N 1
ATOM 1486 C CA . ASN A 1 201 ? -12.224 4.638 3.103 1.00 91.12 201 ASN A CA 1
ATOM 1487 C C . ASN A 1 201 ? -13.349 4.697 4.141 1.00 91.12 201 ASN A C 1
ATOM 1489 O O . ASN A 1 201 ? -13.176 5.300 5.204 1.00 91.12 201 ASN A O 1
ATOM 1493 N N . ALA A 1 202 ? -14.470 4.016 3.883 1.00 93.88 202 ALA A N 1
ATOM 1494 C CA . ALA A 1 202 ? -15.531 3.896 4.873 1.00 93.88 202 ALA A CA 1
ATOM 1495 C C . ALA A 1 202 ? -15.057 3.123 6.113 1.00 93.88 202 ALA A C 1
ATOM 1497 O O . ALA A 1 202 ? -15.346 3.547 7.232 1.00 93.88 202 ALA A O 1
ATOM 1498 N N . ALA A 1 203 ? -14.284 2.043 5.950 1.00 94.88 203 ALA A N 1
ATOM 1499 C CA . ALA A 1 203 ? -13.742 1.289 7.083 1.00 94.88 203 ALA A CA 1
ATOM 1500 C C . ALA A 1 203 ? -12.854 2.155 7.997 1.00 94.88 203 ALA A C 1
ATOM 1502 O O . ALA A 1 203 ? -13.055 2.173 9.212 1.00 94.88 203 ALA A O 1
ATOM 1503 N N . CYS A 1 204 ? -11.935 2.929 7.416 1.00 96.25 204 CYS A N 1
ATOM 1504 C CA . CYS A 1 204 ? -11.075 3.867 8.136 1.00 96.25 204 CYS A CA 1
ATOM 1505 C C . CYS A 1 204 ? -11.882 4.970 8.830 1.00 96.25 204 CYS A C 1
ATOM 1507 O O . CYS A 1 204 ? -11.605 5.287 9.986 1.00 96.25 204 CYS A O 1
ATOM 1509 N N . GLY A 1 205 ? -12.911 5.518 8.173 1.00 98.00 205 GLY A N 1
ATOM 1510 C CA . GLY A 1 205 ? -13.800 6.516 8.774 1.00 98.00 205 GLY A CA 1
ATOM 1511 C C . GLY A 1 205 ? -14.562 5.978 9.990 1.00 98.00 205 GLY A C 1
ATOM 1512 O O . GLY A 1 205 ? -14.625 6.638 11.026 1.00 98.00 205 GLY A O 1
ATOM 1513 N N . GLN A 1 206 ? -15.082 4.751 9.902 1.00 98.50 206 GLN A N 1
ATOM 1514 C CA . GLN A 1 206 ? -15.775 4.098 11.018 1.00 98.50 206 GLN A CA 1
ATOM 1515 C C . GLN A 1 206 ? -14.823 3.740 12.168 1.00 98.50 206 GLN A C 1
ATOM 1517 O O . GLN A 1 206 ? -15.172 3.926 13.334 1.00 98.50 206 GLN A O 1
ATOM 1522 N N . ASN A 1 207 ? -13.600 3.297 11.860 1.00 98.00 207 ASN A N 1
ATOM 1523 C CA . ASN A 1 207 ? -12.573 3.048 12.872 1.00 98.00 207 ASN A CA 1
ATOM 1524 C C . ASN A 1 207 ? -12.108 4.353 13.556 1.00 98.00 207 ASN A C 1
ATOM 1526 O O . ASN A 1 207 ? -11.925 4.397 14.770 1.00 98.00 207 ASN A O 1
ATOM 1530 N N . GLY A 1 208 ? -11.999 5.456 12.807 1.00 98.00 208 GLY A N 1
ATOM 1531 C CA . GLY A 1 208 ? -11.741 6.785 13.370 1.00 98.00 208 GLY A CA 1
ATOM 1532 C C . GLY A 1 208 ? -12.869 7.266 14.289 1.00 98.00 208 GLY A C 1
ATOM 1533 O O . GLY A 1 208 ? -12.613 7.782 15.374 1.00 98.00 208 GLY A O 1
ATOM 1534 N N . ALA A 1 209 ? -14.128 7.032 13.909 1.00 98.31 209 ALA A N 1
ATOM 1535 C CA . ALA A 1 209 ? -15.273 7.321 14.770 1.00 98.31 209 ALA A CA 1
ATOM 1536 C C . ALA A 1 209 ? -15.260 6.484 16.061 1.00 98.31 209 ALA A C 1
ATOM 1538 O O . ALA A 1 209 ? -15.648 6.986 17.117 1.00 98.31 209 ALA A O 1
ATOM 1539 N N . PHE A 1 210 ? -14.819 5.224 15.986 1.00 98.69 210 PHE A N 1
ATOM 1540 C CA . PHE A 1 210 ? -14.628 4.366 17.155 1.00 98.69 210 PHE A CA 1
ATOM 1541 C C . PHE A 1 210 ? -13.559 4.937 18.096 1.00 98.69 210 PHE A C 1
ATOM 1543 O O . PHE A 1 210 ? -13.839 5.118 19.279 1.00 98.69 210 PHE A O 1
ATOM 1550 N N . LEU A 1 211 ? -12.386 5.310 17.571 1.00 98.44 211 LEU A N 1
ATOM 1551 C CA . LEU A 1 211 ? -11.315 5.943 18.352 1.00 98.44 211 LEU A CA 1
ATOM 1552 C C . LEU A 1 211 ? -11.784 7.223 19.054 1.00 98.44 211 LEU A C 1
ATOM 1554 O O . LEU A 1 211 ? -11.547 7.384 20.249 1.00 98.44 211 LEU A O 1
ATOM 1558 N N . ASN A 1 212 ? -12.513 8.092 18.349 1.00 98.50 212 ASN A N 1
ATOM 1559 C CA . ASN A 1 212 ? -13.049 9.326 18.930 1.00 98.50 212 ASN A CA 1
ATOM 1560 C C . ASN A 1 212 ? -13.973 9.050 20.127 1.00 98.50 212 ASN A C 1
ATOM 1562 O O . ASN A 1 212 ? -13.920 9.760 21.132 1.00 98.50 212 ASN A O 1
ATOM 1566 N N . GLU A 1 213 ? -14.810 8.014 20.043 1.00 98.50 213 GLU A N 1
ATOM 1567 C CA . GLU A 1 213 ? -15.672 7.617 21.156 1.00 98.50 213 GLU A CA 1
ATOM 1568 C C . GLU A 1 213 ? -14.878 7.008 22.316 1.00 98.50 213 GLU A C 1
ATOM 1570 O O . GLU A 1 213 ? -15.143 7.354 23.466 1.00 98.50 213 GLU A O 1
ATOM 1575 N N . VAL A 1 214 ? -13.883 6.159 22.039 1.00 98.56 214 VAL A N 1
ATOM 1576 C CA . VAL A 1 214 ? -12.982 5.614 23.069 1.00 98.56 214 VAL A CA 1
ATOM 1577 C C . VAL A 1 214 ? -12.294 6.748 23.828 1.00 98.56 214 VAL A C 1
ATOM 1579 O O . VAL A 1 214 ? -12.350 6.787 25.057 1.00 98.56 214 VAL A O 1
ATOM 1582 N N . THR A 1 215 ? -11.719 7.721 23.117 1.00 98.12 215 THR A N 1
ATOM 1583 C CA . THR A 1 215 ? -11.098 8.898 23.736 1.00 98.12 215 THR A CA 1
ATOM 1584 C C . THR A 1 215 ? -12.102 9.666 24.594 1.00 98.12 215 THR A C 1
ATOM 1586 O O . THR A 1 215 ? -11.817 9.938 25.7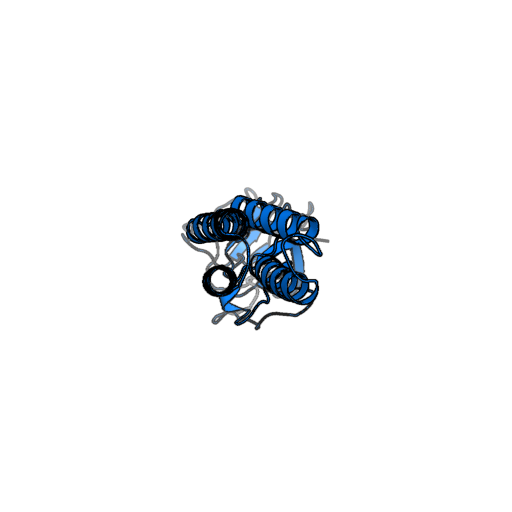58 1.00 98.12 215 THR A O 1
ATOM 1589 N N . ALA A 1 216 ? -13.303 9.940 24.075 1.00 98.12 216 ALA A N 1
ATOM 1590 C CA . ALA A 1 216 ? -14.341 10.672 24.804 1.00 98.12 216 ALA A CA 1
ATOM 1591 C C . ALA A 1 216 ? -14.848 9.941 26.062 1.00 98.12 216 ALA A C 1
ATOM 1593 O O . ALA A 1 216 ? -15.307 10.581 27.008 1.00 98.12 216 ALA A O 1
ATOM 1594 N N . GLN A 1 217 ? -14.785 8.609 26.077 1.00 98.12 217 GLN A N 1
ATOM 1595 C CA . GLN A 1 217 ? -15.288 7.778 27.173 1.00 98.12 217 GLN A CA 1
ATOM 1596 C C . GLN A 1 217 ? -14.200 7.378 28.179 1.00 98.12 217 GLN A C 1
ATOM 1598 O O . GLN A 1 217 ? -14.510 6.788 29.217 1.00 98.12 217 GLN A O 1
ATOM 1603 N N . THR A 1 218 ? -12.938 7.725 27.921 1.00 98.25 218 THR A N 1
ATOM 1604 C CA . THR A 1 218 ? -11.823 7.509 28.855 1.00 98.25 218 THR A CA 1
ATOM 1605 C C . THR A 1 218 ? -12.074 8.235 30.176 1.00 98.25 218 THR A C 1
ATOM 1607 O O . THR A 1 218 ? -12.306 9.440 30.205 1.00 98.25 218 THR A O 1
ATOM 1610 N N . GLY A 1 219 ? -12.030 7.503 31.289 1.00 95.81 219 GLY A N 1
ATOM 1611 C CA . GLY A 1 219 ? -12.251 8.040 32.633 1.00 95.81 219 GLY A CA 1
ATOM 1612 C C . GLY A 1 219 ? -13.720 8.282 32.996 1.00 95.81 219 GLY A C 1
ATOM 1613 O O . GLY A 1 219 ? -13.997 8.672 34.128 1.00 95.81 219 GLY A O 1
ATOM 1614 N N . THR A 1 220 ? -14.662 8.041 32.078 1.00 93.81 220 THR A N 1
ATOM 1615 C CA . THR A 1 220 ? -16.106 8.180 32.323 1.00 93.81 220 THR A CA 1
ATOM 1616 C C . THR A 1 220 ? -16.820 6.838 32.171 1.00 93.81 220 THR A C 1
ATOM 1618 O O . THR A 1 220 ? -17.260 6.255 33.159 1.00 93.81 220 THR A O 1
ATOM 1621 N N . GLY A 1 221 ? -16.914 6.329 30.941 1.00 94.69 221 GLY A N 1
ATOM 1622 C CA . GLY A 1 221 ? -17.501 5.029 30.609 1.00 94.69 221 GLY A CA 1
ATOM 1623 C C . GLY A 1 221 ? -16.479 3.897 30.468 1.00 94.69 221 GLY A C 1
ATOM 1624 O O . GLY A 1 221 ? -16.860 2.727 30.519 1.00 94.69 221 GLY A O 1
ATOM 1625 N N . LEU A 1 222 ? -15.201 4.243 30.307 1.00 98.00 222 LEU A N 1
ATOM 1626 C CA . LEU A 1 222 ? -14.060 3.338 30.191 1.00 98.00 222 LEU A CA 1
ATOM 1627 C C . LEU A 1 222 ? -13.022 3.667 31.261 1.00 98.00 222 LEU A C 1
ATOM 1629 O O . LEU A 1 222 ? -12.773 4.835 31.561 1.00 98.00 222 LEU A O 1
ATOM 1633 N N . THR A 1 223 ? -12.349 2.649 31.790 1.00 97.88 223 THR A N 1
ATOM 1634 C CA . THR A 1 223 ? -11.104 2.885 32.530 1.00 97.88 223 THR A CA 1
ATOM 1635 C C . THR A 1 223 ? -9.990 3.277 31.560 1.00 97.88 223 THR A C 1
ATOM 1637 O O . THR A 1 223 ? -10.038 2.939 30.376 1.00 97.88 223 THR A O 1
ATOM 1640 N N . THR A 1 224 ? -8.952 3.949 32.058 1.00 97.31 224 THR A N 1
ATOM 1641 C CA . THR A 1 224 ? -7.780 4.300 31.242 1.00 97.31 224 THR A CA 1
ATOM 1642 C C . THR A 1 224 ? -7.163 3.067 30.579 1.00 97.31 224 THR A C 1
ATOM 1644 O O . THR A 1 224 ? -6.957 3.070 29.373 1.00 97.31 224 THR A O 1
ATOM 1647 N N . GLY A 1 225 ? -6.995 1.967 31.323 1.00 97.25 225 GLY A N 1
ATOM 1648 C CA . GLY A 1 225 ? -6.449 0.724 30.766 1.00 97.25 225 GLY A CA 1
ATOM 1649 C C . GLY A 1 225 ? -7.336 0.083 29.689 1.00 97.25 225 GLY A C 1
ATOM 1650 O O . GLY A 1 225 ? -6.825 -0.456 28.713 1.00 97.25 225 GLY A O 1
ATOM 1651 N N . GLN A 1 226 ? -8.668 0.173 29.813 1.00 98.00 226 GLN A N 1
ATOM 1652 C CA . GLN A 1 226 ? -9.579 -0.285 28.754 1.00 98.00 226 GLN A CA 1
ATOM 1653 C C . GLN A 1 226 ? -9.456 0.588 27.502 1.00 98.00 226 GLN A C 1
ATOM 1655 O O . GLN A 1 226 ? -9.408 0.064 26.391 1.00 98.00 226 GLN A O 1
ATOM 1660 N N . ALA A 1 227 ? -9.399 1.911 27.672 1.00 98.31 227 ALA A N 1
ATOM 1661 C CA . ALA A 1 227 ? -9.253 2.843 26.561 1.00 98.31 227 ALA A CA 1
ATOM 1662 C C . ALA A 1 227 ? -7.916 2.656 25.827 1.00 98.31 227 ALA A C 1
ATOM 1664 O O . ALA A 1 227 ? -7.893 2.673 24.597 1.00 98.31 227 ALA A O 1
ATOM 1665 N N . GLU A 1 228 ? -6.827 2.407 26.557 1.00 98.06 228 GLU A N 1
ATOM 1666 C CA . GLU A 1 228 ? -5.515 2.078 25.991 1.00 98.06 228 GLU A CA 1
ATOM 1667 C C . GLU A 1 228 ? -5.571 0.806 25.134 1.00 98.06 228 GLU A C 1
ATOM 1669 O O . GLU A 1 228 ? -5.134 0.827 23.985 1.00 98.06 228 GLU A O 1
ATOM 1674 N N . GLN A 1 229 ? -6.180 -0.272 25.641 1.00 97.81 229 GLN A N 1
ATOM 1675 C CA . GLN A 1 229 ? -6.322 -1.536 24.903 1.00 97.81 229 GLN A CA 1
ATOM 1676 C C . GLN A 1 229 ? -7.162 -1.380 23.626 1.00 97.81 229 GLN A C 1
ATOM 1678 O O . GLN A 1 229 ? -6.772 -1.863 22.564 1.00 97.81 229 GLN A O 1
ATOM 1683 N N . LEU A 1 230 ? -8.291 -0.669 23.706 1.00 98.38 230 LEU A N 1
ATOM 1684 C CA . LEU A 1 230 ? -9.151 -0.398 22.548 1.00 98.38 230 LEU A CA 1
ATOM 1685 C C . LEU A 1 230 ? -8.440 0.477 21.506 1.00 98.38 230 LEU A C 1
ATOM 1687 O O . LEU A 1 230 ? -8.568 0.239 20.306 1.00 98.38 230 LEU A O 1
ATOM 1691 N N . THR A 1 231 ? -7.676 1.471 21.962 1.00 98.38 231 THR A N 1
ATOM 1692 C CA . THR A 1 231 ? -6.905 2.368 21.091 1.00 98.38 231 THR A CA 1
ATOM 1693 C C . THR A 1 231 ? -5.783 1.620 20.378 1.00 98.38 231 THR A C 1
ATOM 1695 O O . THR A 1 231 ? -5.604 1.800 19.175 1.00 98.38 231 THR A O 1
ATOM 1698 N N . ALA A 1 232 ? -5.054 0.755 21.090 1.00 97.81 232 ALA A N 1
ATOM 1699 C CA . ALA A 1 232 ? -4.000 -0.071 20.509 1.00 97.81 232 ALA A CA 1
ATOM 1700 C C . ALA A 1 232 ? -4.547 -0.972 19.391 1.00 97.81 232 ALA A C 1
ATOM 1702 O O . ALA A 1 232 ? -4.071 -0.888 18.260 1.00 97.81 232 ALA A O 1
ATOM 1703 N N . ALA A 1 233 ? -5.619 -1.725 19.665 1.00 97.44 233 ALA A N 1
ATOM 1704 C CA . ALA A 1 233 ? -6.252 -2.595 18.672 1.00 97.44 233 ALA A CA 1
ATOM 1705 C C . ALA A 1 233 ? -6.759 -1.816 17.443 1.00 97.44 233 ALA A C 1
ATOM 1707 O O . ALA A 1 233 ? -6.549 -2.220 16.300 1.00 97.44 233 ALA A O 1
ATOM 1708 N N . ALA A 1 234 ? -7.392 -0.657 17.647 1.00 97.50 234 ALA A N 1
ATOM 1709 C CA . ALA A 1 234 ? -7.848 0.173 16.534 1.00 97.50 234 ALA A CA 1
ATOM 1710 C C . ALA A 1 234 ? -6.693 0.730 15.687 1.00 97.50 234 ALA A C 1
ATOM 1712 O O . ALA A 1 234 ? -6.846 0.850 14.469 1.00 97.50 234 ALA A O 1
ATOM 1713 N N . ASN A 1 235 ? -5.545 1.047 16.292 1.00 96.81 235 ASN A N 1
ATOM 1714 C CA . ASN A 1 235 ? -4.361 1.506 15.564 1.00 96.81 235 ASN A CA 1
ATOM 1715 C C . ASN A 1 235 ? -3.696 0.382 14.757 1.00 96.81 235 ASN A C 1
ATOM 1717 O O . ASN A 1 235 ? -3.253 0.636 13.638 1.00 96.81 235 ASN A O 1
ATOM 1721 N N . GLU A 1 236 ? -3.690 -0.854 15.259 1.00 94.69 236 GLU A N 1
ATOM 1722 C CA . GLU A 1 236 ? -3.258 -2.028 14.485 1.00 94.69 236 GLU A CA 1
ATOM 1723 C C . GLU A 1 236 ? -4.145 -2.224 13.247 1.00 94.69 236 GLU A C 1
ATOM 1725 O O . GLU A 1 236 ? -3.643 -2.361 12.131 1.00 94.69 236 GLU A O 1
ATOM 1730 N N . ILE A 1 237 ? -5.468 -2.098 13.403 1.00 94.88 237 ILE A N 1
ATOM 1731 C CA . ILE A 1 237 ? -6.413 -2.138 12.276 1.00 94.88 237 ILE A CA 1
ATOM 1732 C C . ILE A 1 237 ? -6.144 -0.995 11.286 1.00 94.88 237 ILE A C 1
ATOM 1734 O O . ILE A 1 237 ? -6.169 -1.220 10.073 1.00 94.88 237 ILE A O 1
ATOM 1738 N N . LYS A 1 238 ? -5.862 0.228 11.768 1.00 94.50 238 LYS A N 1
ATOM 1739 C CA . LYS A 1 238 ? -5.485 1.357 10.896 1.00 94.50 238 LYS A CA 1
ATOM 1740 C C . LYS A 1 238 ? -4.234 1.039 10.077 1.00 94.50 238 LYS A C 1
ATOM 1742 O O . LYS A 1 238 ? -4.215 1.357 8.889 1.00 94.50 238 LYS A O 1
ATOM 1747 N N . ALA A 1 239 ? -3.223 0.431 10.696 1.00 88.69 239 ALA A N 1
ATOM 1748 C CA . ALA A 1 239 ? -1.983 0.050 10.029 1.00 88.69 239 ALA A CA 1
ATOM 1749 C C . ALA A 1 239 ? -2.234 -1.029 8.965 1.00 88.69 239 ALA A C 1
ATOM 1751 O O . ALA A 1 239 ? -1.877 -0.838 7.804 1.00 88.69 239 ALA A O 1
ATOM 1752 N N . SER A 1 240 ? -2.950 -2.102 9.314 1.00 84.50 240 SER A N 1
ATOM 1753 C CA . SER A 1 240 ? -3.330 -3.174 8.382 1.00 84.50 240 SER A CA 1
ATOM 1754 C C . SER A 1 240 ? -4.132 -2.658 7.187 1.00 84.50 240 SER A C 1
ATOM 1756 O O . SER A 1 240 ? -3.939 -3.110 6.056 1.00 84.50 240 SER A O 1
ATOM 1758 N N . LEU A 1 241 ? -5.020 -1.689 7.414 1.00 86.38 241 LEU A N 1
ATOM 1759 C CA . LEU A 1 241 ? -5.809 -1.067 6.360 1.00 86.38 241 LEU A CA 1
ATOM 1760 C C . LEU A 1 241 ? -5.082 0.060 5.634 1.00 86.38 241 LEU A C 1
ATOM 1762 O O . LEU A 1 241 ? -5.665 0.538 4.675 1.00 86.38 241 LEU A O 1
ATOM 1766 N N . ALA A 1 242 ? -3.880 0.491 6.031 1.00 84.62 242 ALA A N 1
ATOM 1767 C CA . ALA A 1 242 ? -3.210 1.696 5.522 1.00 84.62 242 ALA A CA 1
ATOM 1768 C C . ALA A 1 242 ? -4.134 2.935 5.506 1.00 84.62 242 ALA A C 1
ATOM 1770 O O . ALA A 1 242 ? -4.317 3.602 4.480 1.00 84.62 242 ALA A O 1
ATOM 1771 N N . CYS A 1 243 ? -4.797 3.189 6.635 1.00 88.25 243 CYS A N 1
ATOM 1772 C CA . CYS A 1 243 ? -5.630 4.375 6.814 1.00 88.25 243 CYS A CA 1
ATOM 1773 C C . CYS A 1 243 ? -4.777 5.658 6.857 1.00 88.25 243 CYS A C 1
ATOM 1775 O O . CYS A 1 243 ? -3.672 5.606 7.398 1.00 88.25 243 CYS A O 1
ATOM 1777 N N . PRO A 1 244 ? -5.294 6.797 6.355 1.00 78.62 244 PRO A N 1
ATOM 1778 C CA . PRO A 1 244 ? -4.623 8.089 6.472 1.00 78.62 244 PRO A CA 1
ATOM 1779 C C . PRO A 1 244 ? -4.553 8.610 7.922 1.00 78.62 244 PRO A C 1
ATOM 1781 O O . PRO A 1 244 ? -5.255 8.085 8.836 1.00 78.62 244 PRO A O 1
#

Sequence (244 aa):
MVDAILTPTREPSLLSSQLQQGPGHPPYFALVPTPYNVLVSVDGVAGADRVPEAPPLRISWESECPWYPTSPRKPLDSPDLVLICDQPVTLSTQVDLTQWYSQLSPGTHTVELEYVNLAKDPDVLPSGACSVPGGCIEPILMGVVPAGTQTLTVRNVGGAISDLDSLLNFIQGLSISRGLKNSLGAKVQAARSSAGRGDVNAACGQNGAFLNEVTAQTGTGLTTGQAEQLTAAANEIKASLACP

pLDDT: mean 75.43, std 18.4, range [24.12, 98.69]

Radius of gyration: 27.65 Å; chains: 1; bounding box: 57×31×81 Å

Secondary structure (DSSP, 8-state):
---------S-TTEEEEEE---TTPPPEEEEPP-TTSEEEEETTEE------SS----B------TTS-----PPPSS-SEEEE-SS-EEEEEE--GGGT-S---SEEEEEEEEEEEEEE-TTB-TTS-BSSTTSS---EEEEEEEEEEEEEEE--HHHHHHHHHHHHHHHHHS---HHHHHHHHHHHHHHHHHHHTT-HHHHHHHHHHHHHHHHHHBTTTB-HHHHHHHHHHHHHHHHHTT--

Foldseek 3Di:
DWDWDADDDDDPFKFKTKTADDPPDAKWKKFFDEQQQKWKDKQNRTFDHRHDPDDFDFEAQDCPDPPDDDDPDDGDPDHRIYIHDHDIDMHMYGDDCCVRDVDDFAAKIKMKMKGWMKIFWPQQDPVQDGVDVVPTDRTDRPDIDTSDIDIDGDAQLVVLLVLLVVLLVVLVPDPFDPVLSVLLNVLSVQLNVCSVVVNLVSNLVSLVVSLVSLVVCDPPRDDVVRSVVSNVSSVVSCRNSNPD